Protein AF-0000000084917041 (afdb_homodimer)

Solvent-accessible surface area (backbone atoms only — not comparable to full-atom values): 15659 Å² total; per-residue (Å²): 126,76,78,56,67,44,75,62,82,85,52,80,86,38,40,39,99,84,49,30,59,29,76,42,45,56,50,50,51,46,52,51,51,52,51,50,51,35,38,74,61,66,58,30,74,66,54,28,57,76,68,38,35,44,79,43,68,42,33,40,36,38,42,48,68,45,89,48,49,82,86,59,61,37,32,39,34,57,26,35,37,34,30,31,83,68,51,46,33,40,27,39,35,30,39,34,26,37,86,86,66,49,67,27,33,40,35,40,40,31,33,36,44,29,24,66,82,75,69,39,70,42,80,70,49,54,64,68,58,41,55,38,61,69,67,46,36,67,38,95,79,47,43,78,43,136,127,76,76,57,66,44,74,60,85,84,52,81,85,40,40,38,99,84,49,31,57,29,76,44,46,55,50,48,51,47,52,52,52,52,49,52,52,35,36,73,61,66,57,30,73,65,56,30,57,75,69,38,34,45,80,44,66,42,34,39,36,38,41,48,68,46,90,49,47,83,87,61,61,38,31,39,34,56,28,33,37,34,29,31,84,67,52,48,32,39,28,40,35,30,39,33,27,36,87,85,66,48,69,27,31,40,35,39,37,32,32,36,42,28,23,65,80,74,70,39,71,41,78,68,49,53,64,67,57,42,55,39,60,70,64,47,36,68,36,95,79,47,42,77,44,134

Foldseek 3Di:
DDWQKDKDADDPVQADPVQWRDPVVVVVVVVVSVQVLCVVLPNHPVVCVVQQKDKDWDDKDKDFDATDGHPFTKMKTKAWAEAEPQRQKTKMKIFIAGPVGDTGMMMIIIIGMARNVVRGRDVRDDPSSSVSNVVGHHDPNHDYDD/DDWQKDKDADDPVQADPVQWRDPVVVVVVVVVSVQVLLVVLPNHPVVCVVQQKDKDWDDKDKDFDATDGHPFTKMKTKAWAEAEPQRQKTKMKIFIAGPVGDTGMMMIIIIGMARNVVRGRDVRDDPSSSVSNVVGHHDPNHDYDD

Structure (mmCIF, N/CA/C/O backbone):
data_AF-0000000084917041-model_v1
#
loop_
_entity.id
_entity.type
_entity.pdbx_description
1 polymer Thioesterase
#
loop_
_atom_site.group_PDB
_atom_site.id
_atom_site.type_symbol
_atom_site.label_atom_id
_atom_site.label_alt_id
_atom_site.label_comp_id
_atom_site.label_asym_id
_atom_site.label_entity_id
_atom_site.label_seq_id
_atom_site.pdbx_PDB_ins_code
_atom_site.Cartn_x
_atom_site.Cartn_y
_atom_site.Cartn_z
_atom_site.occupancy
_atom_site.B_iso_or_equiv
_atom_site.auth_seq_id
_atom_site.auth_comp_id
_atom_site.auth_asym_id
_atom_site.auth_atom_id
_atom_site.pdbx_PDB_model_num
ATOM 1 N N . MET A 1 1 ? 17.281 23 2.533 1 53.16 1 MET A N 1
ATOM 2 C CA . MET A 1 1 ? 16.203 22.734 3.494 1 53.16 1 MET A CA 1
ATOM 3 C C . MET A 1 1 ? 16.406 21.391 4.184 1 53.16 1 MET A C 1
ATOM 5 O O . MET A 1 1 ? 17.062 20.5 3.633 1 53.16 1 MET A O 1
ATOM 9 N N . ALA A 1 2 ? 16.188 21.297 5.527 1 61.38 2 ALA A N 1
ATOM 10 C CA . ALA A 1 2 ? 16.594 20.172 6.355 1 61.38 2 ALA A CA 1
ATOM 11 C C . ALA A 1 2 ? 15.875 18.891 5.922 1 61.38 2 ALA A C 1
ATOM 13 O O . ALA A 1 2 ? 14.688 18.906 5.582 1 61.38 2 ALA A O 1
ATOM 14 N N . VAL A 1 3 ? 16.531 17.953 5.406 1 71.44 3 VAL A N 1
ATOM 15 C CA . VAL A 1 3 ? 15.992 16.641 5.07 1 71.44 3 VAL A CA 1
ATOM 16 C C . VAL A 1 3 ? 15.555 15.914 6.344 1 71.44 3 VAL A C 1
ATOM 18 O O . VAL A 1 3 ? 16.281 15.922 7.348 1 71.44 3 VAL A O 1
ATOM 21 N N . PHE A 1 4 ? 14.289 15.594 6.414 1 90.25 4 PHE A N 1
ATOM 22 C CA . PHE A 1 4 ? 13.805 14.742 7.496 1 90.25 4 PHE A CA 1
ATOM 23 C C . PHE A 1 4 ? 14.078 13.273 7.188 1 90.25 4 PHE A C 1
ATOM 25 O O . PHE A 1 4 ? 13.438 12.688 6.316 1 90.25 4 PHE A O 1
ATOM 32 N N . THR A 1 5 ? 15.125 12.781 7.789 1 96.31 5 THR A N 1
ATOM 33 C CA . THR A 1 5 ? 15.578 11.414 7.566 1 96.31 5 THR A CA 1
ATOM 34 C C . THR A 1 5 ? 15.734 10.672 8.891 1 96.31 5 THR A C 1
ATOM 36 O O . THR A 1 5 ? 16.203 11.25 9.875 1 96.31 5 THR A O 1
ATOM 39 N N . LYS A 1 6 ? 15.352 9.453 8.852 1 96.88 6 LYS A N 1
ATOM 40 C CA . LYS A 1 6 ? 15.5 8.633 10.047 1 96.88 6 LYS A CA 1
ATOM 41 C C . LYS A 1 6 ? 15.828 7.188 9.695 1 96.88 6 LYS A C 1
ATOM 43 O O . LYS A 1 6 ? 15.469 6.715 8.609 1 96.88 6 LYS A O 1
ATOM 48 N N . GLU A 1 7 ? 16.562 6.625 10.586 1 97.81 7 GLU A N 1
ATOM 49 C CA . GLU A 1 7 ? 16.734 5.18 10.469 1 97.81 7 GLU A CA 1
ATOM 50 C C . GLU A 1 7 ? 15.5 4.434 10.969 1 97.81 7 GLU A C 1
ATOM 52 O O . GLU A 1 7 ? 14.953 4.754 12.023 1 97.81 7 GLU A O 1
ATOM 57 N N . ILE A 1 8 ? 15.078 3.453 10.25 1 97.25 8 ILE A N 1
ATOM 58 C CA . ILE A 1 8 ? 13.906 2.711 10.703 1 97.25 8 ILE A CA 1
ATOM 59 C C . ILE A 1 8 ? 14.344 1.469 11.477 1 97.25 8 ILE A C 1
ATOM 61 O O . ILE A 1 8 ? 15.43 0.936 11.234 1 97.25 8 ILE A O 1
ATOM 65 N N . SER A 1 9 ? 13.523 1.06 12.383 1 97.38 9 SER A N 1
ATOM 66 C CA . SER A 1 9 ? 13.719 -0.175 13.141 1 97.38 9 SER A CA 1
ATOM 67 C C . SER A 1 9 ? 12.82 -1.288 12.617 1 97.38 9 SER A C 1
ATOM 69 O O . SER A 1 9 ? 11.594 -1.232 12.773 1 97.38 9 SER A O 1
ATOM 71 N N . ILE A 1 10 ? 13.43 -2.232 12.078 1 97.06 10 ILE A N 1
ATOM 72 C CA . ILE A 1 10 ? 12.68 -3.355 11.523 1 97.06 10 ILE A CA 1
ATOM 73 C C . ILE A 1 10 ? 12.469 -4.414 12.602 1 97.06 10 ILE A C 1
ATOM 75 O O . ILE A 1 10 ? 13.43 -4.891 13.211 1 97.06 10 ILE A O 1
ATOM 79 N N . ARG A 1 11 ? 11.266 -4.793 12.789 1 96.44 11 ARG A N 1
ATOM 80 C CA . ARG A 1 11 ? 10.898 -5.809 13.773 1 96.44 11 ARG A CA 1
ATOM 81 C C . ARG A 1 11 ? 10.742 -7.176 13.109 1 96.44 11 ARG A C 1
ATOM 83 O O . ARG A 1 11 ? 10.484 -7.262 11.906 1 96.44 11 ARG A O 1
ATOM 90 N N . TRP A 1 12 ? 10.812 -8.203 13.969 1 95.56 12 TRP A N 1
ATOM 91 C CA . TRP A 1 12 ? 10.594 -9.562 13.492 1 95.56 12 TRP A CA 1
ATOM 92 C C . TRP A 1 12 ? 9.219 -9.703 12.836 1 95.56 12 TRP A C 1
ATOM 94 O O . TRP A 1 12 ? 9.086 -10.352 11.797 1 95.56 12 TRP A O 1
ATOM 104 N N . SER A 1 13 ? 8.219 -9.047 13.32 1 95 13 SER A N 1
ATOM 105 C CA . SER A 1 13 ? 6.844 -9.141 12.852 1 95 13 SER A CA 1
ATOM 106 C C . SER A 1 13 ? 6.66 -8.406 11.523 1 95 13 SER A C 1
ATOM 108 O O . SER A 1 13 ? 5.621 -8.547 10.875 1 95 13 SER A O 1
ATOM 110 N N . ASP A 1 14 ? 7.617 -7.629 11.078 1 97.31 14 ASP A N 1
ATOM 111 C CA . ASP A 1 14 ? 7.543 -6.914 9.812 1 97.31 14 ASP A CA 1
ATOM 112 C C . ASP A 1 14 ? 7.965 -7.812 8.648 1 97.31 14 ASP A C 1
ATOM 114 O O . ASP A 1 14 ? 7.898 -7.406 7.488 1 97.31 14 ASP A O 1
ATOM 118 N N . LEU A 1 15 ? 8.406 -9.016 8.922 1 96.25 15 LEU A N 1
ATOM 119 C CA . LEU A 1 15 ? 8.992 -9.867 7.891 1 96.25 15 LEU A CA 1
ATOM 120 C C . LEU A 1 15 ? 7.98 -10.898 7.398 1 96.25 15 LEU A C 1
ATOM 122 O O . LEU A 1 15 ? 7.113 -11.336 8.156 1 96.25 15 LEU A O 1
ATOM 126 N N . ASP A 1 16 ? 8.109 -11.227 6.145 1 93.81 16 ASP A N 1
ATOM 127 C CA . ASP A 1 16 ? 7.328 -12.336 5.598 1 93.81 16 ASP A CA 1
ATOM 128 C C . ASP A 1 16 ? 8.055 -13.664 5.781 1 93.81 16 ASP A C 1
ATOM 130 O O . ASP A 1 16 ? 9.164 -13.703 6.328 1 93.81 16 ASP A O 1
ATOM 134 N N . PRO A 1 17 ? 7.492 -14.781 5.371 1 88.12 17 PRO A N 1
ATOM 135 C CA . PRO A 1 17 ? 8.109 -16.094 5.582 1 88.12 17 PRO A CA 1
ATOM 136 C C . PRO A 1 17 ? 9.453 -16.234 4.863 1 88.12 17 PRO A C 1
ATOM 138 O O . PRO A 1 17 ? 10.266 -17.094 5.23 1 88.12 17 PRO A O 1
ATOM 141 N N . ASN A 1 18 ? 9.664 -15.383 3.857 1 87.94 18 ASN A N 1
ATOM 142 C CA . ASN A 1 18 ? 10.938 -15.414 3.146 1 87.94 18 ASN A CA 1
ATOM 143 C C . ASN A 1 18 ? 11.977 -14.516 3.809 1 87.94 18 ASN A C 1
ATOM 145 O O . ASN A 1 18 ? 13.047 -14.273 3.248 1 87.94 18 ASN A O 1
ATOM 149 N N . PHE A 1 19 ? 11.656 -13.914 4.93 1 91 19 PHE A N 1
ATOM 150 C CA . PHE A 1 19 ? 12.523 -13.07 5.738 1 91 19 PHE A CA 1
ATOM 151 C C . PHE A 1 19 ? 12.789 -11.742 5.035 1 91 19 PHE A C 1
ATOM 153 O O . PHE A 1 19 ? 13.828 -11.117 5.254 1 91 19 PHE A O 1
ATOM 160 N N . HIS A 1 20 ? 11.898 -11.375 4.168 1 94.88 20 HIS A N 1
ATOM 161 C CA . HIS A 1 20 ? 11.875 -10.039 3.57 1 94.88 20 HIS A CA 1
ATOM 162 C C . HIS A 1 20 ? 10.875 -9.141 4.277 1 94.88 20 HIS A C 1
ATOM 164 O O . HIS A 1 20 ? 9.883 -9.617 4.836 1 94.88 20 HIS A O 1
ATOM 170 N N . LEU A 1 21 ? 11.195 -7.875 4.258 1 97.56 21 LEU A N 1
ATOM 171 C CA . LEU A 1 21 ? 10.172 -6.945 4.711 1 97.56 21 LEU A CA 1
ATOM 172 C C . LEU A 1 21 ? 8.875 -7.148 3.939 1 97.56 21 LEU A C 1
ATOM 174 O O . LEU A 1 21 ? 8.867 -7.109 2.707 1 97.56 21 LEU A O 1
ATOM 178 N N . ARG A 1 22 ? 7.816 -7.363 4.652 1 97.19 22 ARG A N 1
ATOM 179 C CA . ARG A 1 22 ? 6.555 -7.605 3.957 1 97.19 22 ARG A CA 1
ATOM 180 C C . ARG A 1 22 ? 6.035 -6.324 3.307 1 97.19 22 ARG A C 1
ATOM 182 O O . ARG A 1 22 ? 6.25 -5.227 3.824 1 97.19 22 ARG A O 1
ATOM 189 N N . HIS A 1 23 ? 5.32 -6.461 2.268 1 97.06 23 HIS A N 1
ATOM 190 C CA . HIS A 1 23 ? 4.961 -5.324 1.429 1 97.06 23 HIS A CA 1
ATOM 191 C C . HIS A 1 23 ? 4.125 -4.309 2.205 1 97.06 23 HIS A C 1
ATOM 193 O O . HIS A 1 23 ? 4.297 -3.102 2.035 1 97.06 23 HIS A O 1
ATOM 199 N N . SER A 1 24 ? 3.184 -4.785 3.088 1 97.81 24 SER A N 1
ATOM 200 C CA . SER A 1 24 ? 2.332 -3.859 3.828 1 97.81 24 SER A CA 1
ATOM 201 C C . SER A 1 24 ? 3.139 -3.064 4.848 1 97.81 24 SER A C 1
ATOM 203 O O . SER A 1 24 ? 2.754 -1.954 5.223 1 97.81 24 SER A O 1
ATOM 205 N N . ALA A 1 25 ? 4.238 -3.617 5.344 1 98.31 25 ALA A N 1
ATOM 206 C CA . ALA A 1 25 ? 5.07 -2.934 6.332 1 98.31 25 ALA A CA 1
ATOM 207 C C . ALA A 1 25 ? 5.664 -1.652 5.754 1 98.31 25 ALA A C 1
ATOM 209 O O . ALA A 1 25 ? 5.84 -0.665 6.473 1 98.31 25 ALA A O 1
ATOM 210 N N . TYR A 1 26 ? 5.977 -1.693 4.465 1 98.75 26 TYR A N 1
ATOM 211 C CA . TYR A 1 26 ? 6.477 -0.485 3.82 1 98.75 26 TYR A CA 1
ATOM 212 C C . TYR A 1 26 ? 5.527 0.687 4.047 1 98.75 26 TYR A C 1
ATOM 214 O O . TYR A 1 26 ? 5.961 1.782 4.41 1 98.75 26 TYR A O 1
ATOM 222 N N . TYR A 1 27 ? 4.289 0.415 3.881 1 98.62 27 TYR A N 1
ATOM 223 C CA . TYR A 1 27 ? 3.277 1.456 4.023 1 98.62 27 TYR A CA 1
ATOM 224 C C . TYR A 1 27 ? 3.176 1.923 5.473 1 98.62 27 TYR A C 1
ATOM 226 O O . TYR A 1 27 ? 2.936 3.104 5.734 1 98.62 27 TYR A O 1
ATOM 234 N N . ASP A 1 28 ? 3.324 1.027 6.4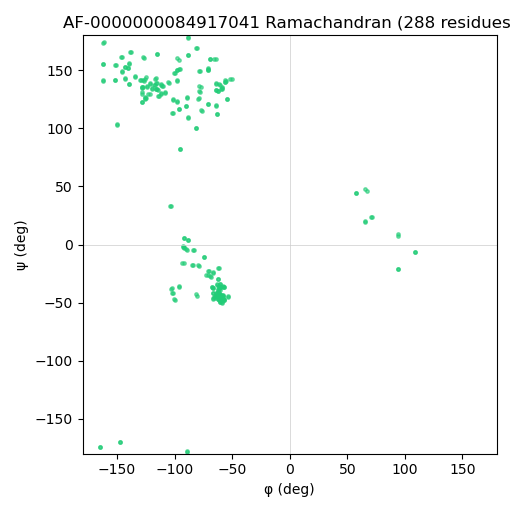06 1 98.25 28 ASP A N 1
ATOM 235 C CA . ASP A 1 28 ? 3.33 1.391 7.82 1 98.25 28 ASP A CA 1
ATOM 236 C C . ASP A 1 28 ? 4.484 2.338 8.141 1 98.25 28 ASP A C 1
ATOM 238 O O . ASP A 1 28 ? 4.316 3.305 8.883 1 98.25 28 ASP A O 1
ATOM 242 N N . PHE A 1 29 ? 5.641 2.076 7.582 1 98.56 29 PHE A N 1
ATOM 243 C CA . PHE A 1 29 ? 6.793 2.943 7.797 1 98.56 29 PHE A CA 1
ATOM 244 C C . PHE A 1 29 ? 6.543 4.328 7.215 1 98.56 29 PHE A C 1
ATOM 246 O O . PHE A 1 29 ? 6.871 5.34 7.836 1 98.56 29 PHE A O 1
ATOM 253 N N . GLY A 1 30 ? 5.984 4.34 6.004 1 98.31 30 GLY A N 1
ATOM 254 C CA . GLY A 1 30 ? 5.637 5.625 5.418 1 98.31 30 GLY A CA 1
ATOM 255 C C . GLY A 1 30 ? 4.695 6.441 6.289 1 98.31 30 GLY A C 1
ATOM 256 O O . GLY A 1 30 ? 4.93 7.629 6.52 1 98.31 30 GLY A O 1
ATOM 257 N N . ALA A 1 31 ? 3.693 5.789 6.754 1 97.75 31 ALA A N 1
ATOM 258 C CA . ALA A 1 31 ? 2.703 6.453 7.598 1 97.75 31 ALA A CA 1
ATOM 259 C C . ALA A 1 31 ? 3.334 6.961 8.891 1 97.75 31 ALA A C 1
ATOM 261 O O . ALA A 1 31 ? 3.115 8.109 9.289 1 97.75 31 ALA A O 1
ATOM 262 N N . GLN A 1 32 ? 4.082 6.121 9.477 1 97.12 32 GLN A N 1
ATOM 263 C CA . GLN A 1 32 ? 4.738 6.5 10.727 1 97.12 32 GLN A CA 1
ATOM 264 C C . GLN A 1 32 ? 5.664 7.695 10.523 1 97.12 32 GLN A C 1
ATOM 266 O O . GLN A 1 32 ? 5.621 8.656 11.289 1 97.12 32 GLN A O 1
ATOM 271 N N . HIS A 1 33 ? 6.445 7.629 9.531 1 97.81 33 HIS A N 1
ATOM 272 C CA . HIS A 1 33 ? 7.426 8.688 9.297 1 97.81 33 HIS A CA 1
ATOM 273 C C . HIS A 1 33 ? 6.742 10 8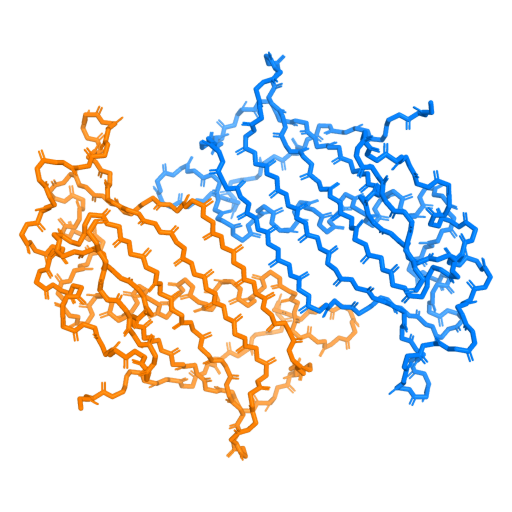.938 1 97.81 33 HIS A C 1
ATOM 275 O O . HIS A 1 33 ? 7.176 11.07 9.383 1 97.81 33 HIS A O 1
ATOM 281 N N . ARG A 1 34 ? 5.73 9.953 8.133 1 96.38 34 ARG A N 1
ATOM 282 C CA . ARG A 1 34 ? 5.004 11.164 7.777 1 96.38 34 ARG A CA 1
ATOM 283 C C . ARG A 1 34 ? 4.355 11.797 9.008 1 96.38 34 ARG A C 1
ATOM 285 O O . ARG A 1 34 ? 4.387 13.016 9.172 1 96.38 34 ARG A O 1
ATOM 292 N N . MET A 1 35 ? 3.807 10.969 9.852 1 95.94 35 MET A N 1
ATOM 293 C CA . MET A 1 35 ? 3.184 11.5 11.062 1 95.94 35 MET A CA 1
ATOM 294 C C . MET A 1 35 ? 4.227 12.117 11.984 1 95.94 35 MET A C 1
ATOM 296 O O . MET A 1 35 ? 3.963 13.117 12.648 1 95.94 35 MET A O 1
ATOM 300 N N . GLU A 1 36 ? 5.359 11.516 12.055 1 96.75 36 GLU A N 1
ATOM 301 C CA . GLU A 1 36 ? 6.445 12.086 12.844 1 96.75 36 GLU A CA 1
ATOM 302 C C . GLU A 1 36 ? 6.871 13.445 12.305 1 96.75 36 GLU A C 1
ATOM 304 O O . GLU A 1 36 ? 7.09 14.391 13.07 1 96.75 36 GLU A O 1
ATOM 309 N N . LEU A 1 37 ? 7.008 13.555 11.023 1 96.69 37 LEU A N 1
ATOM 310 C CA . LEU A 1 37 ? 7.367 14.812 10.391 1 96.69 37 LEU A CA 1
ATOM 311 C C . LEU A 1 37 ? 6.316 15.883 10.68 1 96.69 37 LEU A C 1
ATOM 313 O O . LEU A 1 37 ? 6.656 17 11.094 1 96.69 37 LEU A O 1
ATOM 317 N N . LEU A 1 38 ? 5.074 15.531 10.469 1 96.88 38 LEU A N 1
ATOM 318 C CA . LEU A 1 38 ? 3.984 16.469 10.719 1 96.88 38 LEU A CA 1
ATOM 319 C C . LEU A 1 38 ? 3.99 16.938 12.172 1 96.88 38 LEU A C 1
ATOM 321 O O . LEU A 1 38 ? 3.838 18.141 12.438 1 96.88 38 LEU A O 1
ATOM 325 N N . THR A 1 39 ? 4.176 16 13.031 1 96.56 39 THR A N 1
ATOM 326 C CA . THR A 1 39 ? 4.211 16.312 14.453 1 96.56 39 THR A CA 1
ATOM 327 C C . THR A 1 39 ? 5.352 17.266 14.773 1 96.56 39 THR A C 1
ATOM 329 O O . THR A 1 39 ? 5.164 18.25 15.492 1 96.56 39 THR A O 1
ATOM 332 N N . GLU A 1 40 ? 6.496 17.031 14.203 1 95.81 40 GLU A N 1
ATOM 333 C CA . GLU A 1 40 ? 7.672 17.875 14.414 1 95.81 40 GLU A CA 1
ATOM 334 C C . GLU A 1 40 ? 7.426 19.297 13.914 1 95.81 40 GLU A C 1
ATOM 336 O O . GLU A 1 40 ? 7.941 20.25 14.484 1 95.81 40 GLU A O 1
ATOM 341 N N . LEU A 1 41 ? 6.605 19.391 12.922 1 96.06 41 LEU A N 1
ATOM 342 C CA . LEU A 1 41 ? 6.336 20.672 12.297 1 96.06 41 LEU A CA 1
ATOM 343 C C . LEU A 1 41 ? 5.125 21.344 12.938 1 96.06 41 LEU A C 1
ATOM 345 O O . LEU A 1 41 ? 4.691 22.406 12.5 1 96.06 41 LEU A O 1
ATOM 349 N N . GLY A 1 42 ? 4.48 20.656 13.922 1 95.75 42 GLY A N 1
ATOM 350 C CA . GLY A 1 42 ? 3.459 21.312 14.711 1 95.75 42 GLY A CA 1
ATOM 351 C C . GLY A 1 42 ? 2.055 20.828 14.398 1 95.75 42 GLY A C 1
ATOM 352 O O . GLY A 1 42 ? 1.087 21.281 15.023 1 95.75 42 GLY A O 1
ATOM 353 N N . LEU A 1 43 ? 1.925 20.016 13.422 1 97.19 43 LEU A N 1
ATOM 354 C CA . LEU A 1 43 ? 0.631 19.438 13.086 1 97.19 43 LEU A CA 1
ATOM 355 C C . LEU A 1 43 ? 0.471 18.062 13.727 1 97.19 43 LEU A C 1
ATOM 357 O O . LEU A 1 43 ? 0.56 17.047 13.047 1 97.19 43 LEU A O 1
ATOM 361 N N . THR A 1 44 ? 0.096 18.062 14.969 1 96.81 44 THR A N 1
ATOM 362 C CA . THR A 1 44 ? -0.031 16.828 15.742 1 96.81 44 THR A CA 1
ATOM 363 C C . THR A 1 44 ? -1.431 16.234 15.586 1 96.81 44 THR A C 1
ATOM 365 O O . THR A 1 44 ? -2.365 16.938 15.188 1 96.81 44 THR A O 1
ATOM 368 N N . ALA A 1 45 ? -1.52 14.984 15.938 1 94.44 45 ALA A N 1
ATOM 369 C CA . ALA A 1 45 ? -2.832 14.344 15.969 1 94.44 45 ALA A CA 1
ATOM 370 C C . ALA A 1 45 ? -3.785 15.086 16.891 1 94.44 45 ALA A C 1
ATOM 372 O O . ALA A 1 45 ? -4.973 15.227 16.594 1 94.44 45 ALA A O 1
ATOM 373 N N . LEU A 1 46 ? -3.295 15.602 18 1 94.62 46 LEU A N 1
ATOM 374 C CA . LEU A 1 46 ? -4.098 16.344 18.969 1 94.62 46 LEU A CA 1
ATOM 375 C C . LEU A 1 46 ? -4.613 17.641 18.359 1 94.62 46 LEU A C 1
ATOM 377 O O . LEU A 1 46 ? -5.785 17.984 18.516 1 94.62 46 LEU A O 1
ATOM 381 N N . GLU A 1 47 ? -3.742 18.359 17.672 1 96.06 47 GLU A N 1
ATOM 382 C CA . GLU A 1 47 ? -4.152 19.609 17.047 1 96.06 47 GLU A CA 1
ATOM 383 C C . GLU A 1 47 ? -5.199 19.359 15.961 1 96.06 47 GLU A C 1
ATOM 385 O O . GLU A 1 47 ? -6.148 20.141 15.82 1 96.06 47 GLU A O 1
ATOM 390 N N . MET A 1 48 ? -4.977 18.344 15.203 1 95.94 48 MET A N 1
ATOM 391 C CA . MET A 1 48 ? -5.953 17.984 14.172 1 95.94 48 MET A CA 1
ATOM 392 C C . MET A 1 48 ? -7.309 17.672 14.797 1 95.94 48 MET A C 1
ATOM 394 O O . MET A 1 48 ? -8.344 18.125 14.305 1 95.94 48 MET A O 1
ATOM 398 N N . HIS A 1 49 ? -7.301 16.922 15.836 1 94.69 49 HIS A N 1
ATOM 399 C CA . HIS A 1 49 ? -8.531 16.578 16.547 1 94.69 49 HIS A CA 1
ATOM 400 C C . HIS A 1 49 ? -9.227 17.812 17.094 1 94.69 49 HIS A C 1
ATOM 402 O O . HIS A 1 49 ? -10.43 18 16.906 1 94.69 49 HIS A O 1
ATOM 408 N N . LYS A 1 50 ? -8.5 18.734 17.719 1 95.75 50 LYS A N 1
ATOM 409 C CA . LYS A 1 50 ? -9.023 19.969 18.281 1 95.75 50 LYS A CA 1
ATOM 410 C C . LYS A 1 50 ? -9.664 20.844 17.203 1 95.75 50 LYS A C 1
ATOM 412 O O . LYS A 1 50 ? -10.695 21.484 17.453 1 95.75 50 LYS A O 1
ATOM 417 N N . GLN A 1 51 ? -9.062 20.828 16.109 1 96.19 51 GLN A N 1
ATOM 418 C CA . GLN A 1 51 ? -9.539 21.688 15.023 1 96.19 51 GLN A CA 1
ATOM 419 C C . GLN A 1 51 ? -10.516 20.953 14.117 1 96.19 51 GLN A C 1
ATOM 421 O O . GLN A 1 51 ? -10.984 21.5 13.117 1 96.19 51 GLN A O 1
ATOM 426 N N . HIS A 1 52 ? -10.773 19.75 14.328 1 95.75 52 HIS A N 1
ATOM 427 C CA . HIS A 1 52 ? -11.789 18.922 13.68 1 95.75 52 HIS A CA 1
ATOM 428 C C . HIS A 1 52 ? -11.484 18.734 12.203 1 95.75 52 HIS A C 1
ATOM 430 O O . HIS A 1 52 ? -12.352 18.938 11.352 1 95.75 52 HIS A O 1
ATOM 436 N N . PHE A 1 53 ? -10.227 18.391 11.922 1 97.06 53 PHE A N 1
ATOM 437 C CA . PHE A 1 53 ? -9.883 17.984 10.562 1 97.06 53 PHE A CA 1
ATOM 438 C C . PHE A 1 53 ? -8.789 16.922 10.586 1 97.06 53 PHE A C 1
ATOM 440 O O . PHE A 1 53 ? -8.141 16.703 11.617 1 97.06 53 PHE A O 1
ATOM 447 N N . GLY A 1 54 ? -8.617 16.188 9.523 1 95.81 54 GLY A N 1
ATOM 448 C CA . GLY A 1 54 ? -7.582 15.18 9.344 1 95.81 54 GLY A CA 1
ATOM 449 C C . GLY A 1 54 ? -7.348 14.805 7.895 1 95.81 54 GLY A C 1
ATOM 450 O O . GLY A 1 54 ? -8.039 15.305 7.004 1 95.81 54 GLY A O 1
ATOM 451 N N . PRO A 1 55 ? -6.371 14.031 7.738 1 95.94 55 PRO A N 1
ATOM 452 C CA . PRO A 1 55 ? -6.047 13.641 6.363 1 95.94 55 PRO A CA 1
ATOM 453 C C . PRO A 1 55 ? -6.984 12.57 5.816 1 95.94 55 PRO A C 1
ATOM 455 O O . PRO A 1 55 ? -7.504 11.75 6.582 1 95.94 55 PRO A O 1
ATOM 458 N N . ILE A 1 56 ? -7.18 12.625 4.535 1 95.94 56 ILE A N 1
ATOM 459 C CA . ILE A 1 56 ? -7.832 11.555 3.785 1 95.94 56 ILE A CA 1
ATOM 460 C C . ILE A 1 56 ? -6.961 11.156 2.598 1 95.94 56 ILE A C 1
ATOM 462 O O . ILE A 1 56 ? -6.359 12.008 1.94 1 95.94 56 ILE A O 1
ATOM 466 N N . LEU A 1 57 ? -6.844 9.883 2.412 1 97.38 57 LEU A N 1
ATOM 467 C CA . LEU A 1 57 ? -6 9.383 1.332 1 97.38 57 LEU A CA 1
ATOM 468 C C . LEU A 1 57 ? -6.848 8.875 0.168 1 97.38 57 LEU A C 1
ATOM 470 O O . LEU A 1 57 ? -7.844 8.18 0.376 1 97.38 57 LEU A O 1
ATOM 474 N N . PHE A 1 58 ? -6.398 9.18 -1.034 1 97.75 58 PHE A N 1
ATOM 475 C CA . PHE A 1 58 ? -7.066 8.758 -2.258 1 97.75 58 PHE A CA 1
ATOM 476 C C . PHE A 1 58 ? -6.336 7.582 -2.896 1 97.75 58 PHE A C 1
ATOM 478 O O . PHE A 1 58 ? -6.957 6.723 -3.525 1 97.75 58 PHE A O 1
ATOM 485 N N . LYS A 1 59 ? -5.109 7.703 -2.783 1 98.56 59 LYS A N 1
ATOM 486 C CA . LYS A 1 59 ? -4.27 6.715 -3.453 1 98.56 59 LYS A CA 1
ATOM 487 C C . LYS A 1 59 ? -2.941 6.535 -2.721 1 98.56 59 LYS A C 1
ATOM 489 O O . LYS A 1 59 ? -2.377 7.504 -2.207 1 98.56 59 LYS A O 1
ATOM 494 N N . GLU A 1 60 ? -2.502 5.41 -2.66 1 98.69 60 GLU A N 1
ATOM 495 C CA . GLU A 1 60 ? -1.187 5.074 -2.127 1 98.69 60 GLU A CA 1
ATOM 496 C C . GLU A 1 60 ? -0.509 3.996 -2.967 1 98.69 60 GLU A C 1
ATOM 498 O O . GLU A 1 60 ? -1.154 3.037 -3.396 1 98.69 60 GLU A O 1
ATOM 503 N N . GLU A 1 61 ? 0.778 4.199 -3.182 1 98.81 61 GLU A N 1
ATOM 504 C CA . GLU A 1 61 ? 1.532 3.295 -4.043 1 98.81 61 GLU A CA 1
ATOM 505 C C . GLU A 1 61 ? 2.947 3.078 -3.514 1 98.81 61 GLU A C 1
ATOM 507 O O . GLU A 1 61 ? 3.562 4 -2.977 1 98.81 61 GLU A O 1
ATOM 512 N N . CYS A 1 62 ? 3.385 1.886 -3.678 1 98.88 62 CYS A N 1
ATOM 513 C CA . CYS A 1 62 ? 4.781 1.583 -3.395 1 98.88 62 CYS A CA 1
ATOM 514 C C . CYS A 1 62 ? 5.453 0.932 -4.598 1 98.88 62 CYS A C 1
ATOM 516 O O . CYS A 1 62 ? 4.926 -0.027 -5.164 1 98.88 62 CYS A O 1
ATOM 518 N N . VAL A 1 63 ? 6.543 1.489 -5.043 1 98.81 63 VAL A N 1
ATOM 519 C CA . VAL A 1 63 ? 7.434 0.858 -6.016 1 98.81 63 VAL A CA 1
ATOM 520 C C . VAL A 1 63 ? 8.578 0.16 -5.285 1 98.81 63 VAL A C 1
ATOM 522 O O . VAL A 1 63 ? 9.383 0.809 -4.609 1 98.81 63 VAL A O 1
ATOM 525 N N . PHE A 1 64 ? 8.586 -1.136 -5.465 1 98.62 64 PHE A N 1
ATOM 526 C CA . PHE A 1 64 ? 9.617 -1.939 -4.816 1 98.62 64 PHE A CA 1
ATOM 527 C C . PHE A 1 64 ? 10.836 -2.082 -5.715 1 98.62 64 PHE A C 1
ATOM 529 O O . PHE A 1 64 ? 10.758 -2.672 -6.793 1 98.62 64 PHE A O 1
ATOM 536 N N . LYS A 1 65 ? 11.977 -1.596 -5.234 1 98.31 65 LYS A N 1
ATOM 537 C CA . LYS A 1 65 ? 13.18 -1.627 -6.066 1 98.31 65 LYS A CA 1
ATOM 538 C C . LYS A 1 65 ? 14.086 -2.795 -5.684 1 98.31 65 LYS A C 1
ATOM 540 O O . LYS A 1 65 ? 14.633 -3.477 -6.551 1 98.31 65 LYS A O 1
ATOM 545 N N . ARG A 1 66 ? 14.32 -2.951 -4.398 1 96.44 66 ARG A N 1
ATOM 546 C CA . ARG A 1 66 ? 15.133 -4.039 -3.859 1 96.44 66 ARG A CA 1
ATOM 547 C C . ARG A 1 66 ? 14.562 -4.547 -2.539 1 96.44 66 ARG A C 1
ATOM 549 O O . ARG A 1 66 ? 13.953 -3.781 -1.786 1 96.44 66 ARG A O 1
ATOM 556 N N . GLU A 1 67 ? 14.852 -5.777 -2.316 1 95.31 67 GLU A N 1
ATOM 557 C CA . GLU A 1 67 ? 14.344 -6.379 -1.087 1 95.31 67 GLU A CA 1
ATOM 558 C C . GLU A 1 67 ? 15.07 -5.828 0.137 1 95.31 67 GLU A C 1
ATOM 560 O O . GLU A 1 67 ? 16.234 -5.438 0.05 1 95.31 67 GLU A O 1
ATOM 565 N N . ILE A 1 68 ? 14.383 -5.789 1.216 1 97.56 68 ILE A N 1
ATOM 566 C CA . ILE A 1 68 ? 14.938 -5.402 2.51 1 97.56 68 ILE A CA 1
ATOM 567 C C . ILE A 1 68 ? 14.875 -6.586 3.471 1 97.56 68 ILE A C 1
ATOM 569 O O . ILE A 1 68 ? 13.867 -7.289 3.539 1 97.56 68 ILE A O 1
ATOM 573 N N . HIS A 1 69 ? 15.93 -6.879 4.191 1 95.81 69 HIS A N 1
ATOM 574 C CA . HIS A 1 69 ? 16.031 -8.008 5.105 1 95.81 69 HIS A CA 1
ATOM 575 C C . HIS A 1 69 ? 16.188 -7.539 6.547 1 95.81 69 HIS A C 1
ATOM 577 O O . HIS A 1 69 ? 16.5 -6.371 6.793 1 95.81 69 HIS A O 1
ATOM 583 N N . PHE A 1 70 ? 15.93 -8.539 7.379 1 94.38 70 PHE A N 1
ATOM 584 C CA . PHE A 1 70 ? 16.188 -8.25 8.789 1 94.38 70 PHE A CA 1
ATOM 585 C C . PHE A 1 70 ? 17.656 -7.871 9 1 94.38 70 PHE A C 1
ATOM 587 O O . PHE A 1 70 ? 18.547 -8.484 8.414 1 94.38 70 PHE A O 1
ATOM 594 N N . GLY A 1 71 ? 17.922 -6.766 9.82 1 92.88 71 GLY A N 1
ATOM 595 C CA . GLY A 1 71 ? 19.281 -6.355 10.109 1 92.88 71 GLY A CA 1
ATOM 596 C C . GLY A 1 71 ? 19.797 -5.289 9.164 1 92.88 71 GLY A C 1
ATOM 597 O O . GLY A 1 71 ? 20.812 -4.645 9.445 1 92.88 71 GLY A O 1
ATOM 598 N N . ASP A 1 72 ? 19.172 -5.184 7.984 1 96.31 72 ASP A N 1
ATOM 599 C CA . ASP A 1 72 ? 19.578 -4.098 7.09 1 96.31 72 ASP A CA 1
ATOM 600 C C . ASP A 1 72 ? 19.453 -2.744 7.785 1 96.31 72 ASP A C 1
ATOM 602 O O . ASP A 1 72 ? 18.516 -2.51 8.547 1 96.31 72 ASP A O 1
ATOM 606 N N . LYS A 1 73 ? 20.406 -1.904 7.512 1 98 73 LYS A N 1
ATOM 607 C CA . LYS A 1 73 ? 20.297 -0.509 7.926 1 98 73 LYS A CA 1
ATOM 608 C C . LYS A 1 73 ? 19.578 0.324 6.867 1 98 73 LYS A C 1
ATOM 610 O O . LYS A 1 73 ? 20.125 0.563 5.785 1 98 73 LYS A O 1
ATOM 615 N N . ILE A 1 74 ? 18.406 0.725 7.156 1 98.62 74 ILE A N 1
ATOM 616 C CA . ILE A 1 74 ? 17.562 1.413 6.191 1 98.62 74 ILE A CA 1
ATOM 617 C C . ILE A 1 74 ? 17.188 2.791 6.727 1 98.62 74 ILE A C 1
ATOM 619 O O . ILE A 1 74 ? 16.844 2.936 7.906 1 98.62 74 ILE A O 1
ATOM 623 N N . PHE A 1 75 ? 17.219 3.768 5.855 1 98.56 75 PHE A N 1
ATOM 624 C CA . PHE A 1 75 ? 16.812 5.129 6.172 1 98.56 75 PHE A CA 1
ATOM 625 C C . PHE A 1 75 ? 15.586 5.535 5.348 1 98.56 75 PHE A C 1
ATOM 627 O O . PHE A 1 75 ? 15.477 5.16 4.176 1 98.56 75 PHE A O 1
ATOM 634 N N . ILE A 1 76 ? 14.75 6.266 5.973 1 98.62 76 ILE A N 1
ATOM 635 C CA . ILE A 1 76 ? 13.562 6.77 5.281 1 98.62 76 ILE A CA 1
ATOM 636 C C . ILE A 1 76 ? 13.594 8.297 5.254 1 98.62 76 ILE A C 1
ATOM 638 O O . ILE A 1 76 ? 13.961 8.93 6.242 1 98.62 76 ILE A O 1
ATOM 642 N N . THR A 1 77 ? 13.234 8.836 4.078 1 97.75 77 THR A N 1
ATOM 643 C CA . THR A 1 77 ? 13.102 10.273 3.891 1 97.75 77 THR A CA 1
ATOM 644 C C . THR A 1 77 ? 11.719 10.625 3.35 1 97.75 77 THR A C 1
ATOM 646 O O . THR A 1 77 ? 11.172 9.898 2.521 1 97.75 77 THR A O 1
ATOM 649 N N . THR A 1 78 ? 11.195 11.727 3.781 1 97.62 78 THR A N 1
ATOM 650 C CA . THR A 1 78 ? 9.867 12.18 3.369 1 97.62 78 THR A CA 1
ATOM 651 C C . THR A 1 78 ? 9.938 13.57 2.744 1 97.62 78 THR A C 1
ATOM 653 O O . THR A 1 78 ? 10.531 14.484 3.32 1 97.62 78 THR A O 1
ATOM 656 N N . LYS A 1 79 ? 9.344 13.68 1.577 1 97.25 79 LYS A N 1
ATOM 657 C CA . LYS A 1 79 ? 9.32 14.953 0.862 1 97.25 79 LYS A CA 1
ATOM 658 C C . LYS A 1 79 ? 7.961 15.195 0.213 1 97.25 79 LYS A C 1
ATOM 660 O O . LYS A 1 79 ? 7.234 14.25 -0.093 1 97.25 79 LYS A O 1
ATOM 665 N N . MET A 1 80 ? 7.645 16.453 0 1 97.31 80 MET A N 1
ATOM 666 C CA . MET A 1 80 ? 6.484 16.828 -0.802 1 97.31 80 MET A CA 1
ATOM 667 C C . MET A 1 80 ? 6.789 16.703 -2.291 1 97.31 80 MET A C 1
ATOM 669 O O . MET A 1 80 ? 7.758 17.297 -2.779 1 97.31 80 MET A O 1
ATOM 673 N N . SER A 1 81 ? 5.98 15.977 -2.998 1 97.25 81 SER A N 1
ATOM 674 C CA . SER A 1 81 ? 6.246 15.805 -4.422 1 97.25 81 SER A CA 1
ATOM 675 C C . SER A 1 81 ? 5.336 16.703 -5.266 1 97.25 81 SER A C 1
ATOM 677 O O . SER A 1 81 ? 5.75 17.203 -6.312 1 97.25 81 SER A O 1
ATOM 679 N N . LYS A 1 82 ? 4.074 16.797 -4.887 1 97.56 82 LYS A N 1
ATOM 680 C CA . LYS A 1 82 ? 3.102 17.656 -5.551 1 97.56 82 LYS A CA 1
ATOM 681 C C . LYS A 1 82 ? 2.176 18.328 -4.535 1 97.56 82 LYS A C 1
ATOM 683 O O . LYS A 1 82 ? 1.904 17.766 -3.473 1 97.56 82 LYS A O 1
ATOM 688 N N . MET A 1 83 ? 1.73 19.469 -4.953 1 97.69 83 MET A N 1
ATOM 689 C CA . MET A 1 83 ? 0.769 20.141 -4.086 1 97.69 83 MET A CA 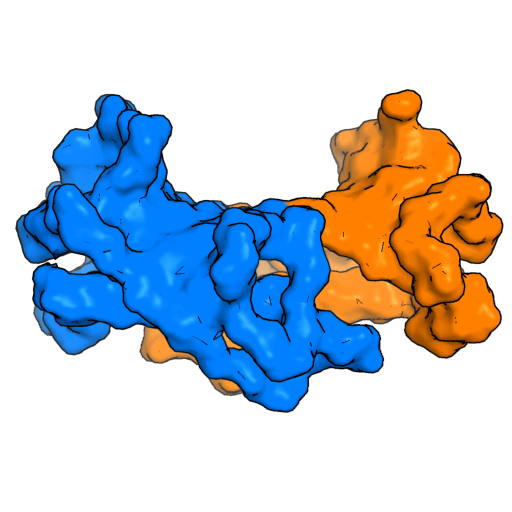1
ATOM 690 C C . MET A 1 83 ? 0.011 21.219 -4.852 1 97.69 83 MET A C 1
ATOM 692 O O . MET A 1 83 ? 0.585 21.906 -5.703 1 97.69 83 MET A O 1
ATOM 696 N N . LYS A 1 84 ? -1.212 21.312 -4.562 1 96.75 84 LYS A N 1
ATOM 697 C CA . LYS A 1 84 ? -1.92 22.5 -5.027 1 96.75 84 LYS A CA 1
ATOM 698 C C . LYS A 1 84 ? -1.443 23.75 -4.285 1 96.75 84 LYS A C 1
ATOM 700 O O . LYS A 1 84 ? -0.983 23.672 -3.146 1 96.75 84 LYS A O 1
ATOM 705 N N . GLU A 1 85 ? -1.683 24.906 -4.883 1 93.19 85 GLU A N 1
ATOM 706 C CA . GLU A 1 85 ? -1.231 26.172 -4.289 1 93.19 85 GLU A CA 1
ATOM 707 C C . GLU A 1 85 ? -1.875 26.391 -2.924 1 93.19 85 GLU A C 1
ATOM 709 O O . GLU A 1 85 ? -1.228 26.891 -2.002 1 93.19 85 GLU A O 1
ATOM 714 N N . ASP A 1 86 ? -3.119 25.984 -2.852 1 94.75 86 ASP A N 1
ATOM 715 C CA . ASP A 1 86 ? -3.842 26.219 -1.604 1 94.75 86 ASP A CA 1
ATOM 716 C C . ASP A 1 86 ? -3.699 25.016 -0.662 1 94.75 86 ASP A C 1
ATOM 718 O O . ASP A 1 86 ? -4.426 24.922 0.327 1 94.75 86 ASP A O 1
ATOM 722 N N . ALA A 1 87 ? -2.908 24.047 -1.019 1 95.5 87 ALA A N 1
ATOM 723 C CA . ALA A 1 87 ? -2.574 22.859 -0.226 1 95.5 87 ALA A CA 1
ATOM 724 C C . ALA A 1 87 ? -3.803 21.984 -0.005 1 95.5 87 ALA A C 1
ATOM 726 O O . ALA A 1 87 ? -3.842 21.188 0.934 1 95.5 87 ALA A O 1
ATOM 727 N N . SER A 1 88 ? -4.773 22.156 -0.819 1 96.75 88 SER A N 1
ATOM 728 C CA . SER A 1 88 ? -5.992 21.375 -0.68 1 96.75 88 SER A CA 1
ATOM 729 C C . SER A 1 88 ? -5.77 19.922 -1.104 1 96.75 88 SER A C 1
ATOM 731 O O . SER A 1 88 ? -6.48 19.016 -0.656 1 96.75 88 SER A O 1
ATOM 733 N N . ARG A 1 89 ? -4.805 19.734 -1.984 1 97.5 89 ARG A N 1
ATOM 734 C CA . ARG A 1 89 ? -4.367 18.422 -2.43 1 97.5 89 ARG A CA 1
ATOM 735 C C . ARG A 1 89 ? -2.848 18.312 -2.434 1 97.5 89 ARG A C 1
ATOM 737 O O . ARG A 1 89 ? -2.154 19.297 -2.732 1 97.5 89 ARG A O 1
ATOM 744 N N . TRP A 1 90 ? -2.482 17.188 -2.115 1 98.31 90 TRP A N 1
ATOM 745 C CA . TRP A 1 90 ? -1.04 17.016 -1.968 1 98.31 90 TRP A CA 1
ATOM 746 C C . TRP A 1 90 ? -0.624 15.578 -2.273 1 98.31 90 TRP A C 1
ATOM 748 O O . TRP A 1 90 ? -1.442 14.656 -2.201 1 98.31 90 TRP A O 1
ATOM 758 N N . SER A 1 91 ? 0.658 15.406 -2.686 1 98.44 91 SER A N 1
ATOM 759 C CA . SER A 1 91 ? 1.355 14.133 -2.822 1 98.44 91 SER A CA 1
ATOM 760 C C . SER A 1 91 ? 2.662 14.133 -2.035 1 98.44 91 SER A C 1
ATOM 762 O O . SER A 1 91 ? 3.496 15.023 -2.205 1 98.44 91 SER A O 1
ATOM 764 N N . ILE A 1 92 ? 2.783 13.172 -1.213 1 97.94 92 ILE A N 1
ATOM 765 C CA . ILE A 1 92 ? 3.98 13.008 -0.395 1 97.94 92 ILE A CA 1
ATOM 766 C C . ILE A 1 92 ? 4.695 11.719 -0.779 1 97.94 92 ILE A C 1
ATOM 768 O O . ILE A 1 92 ? 4.055 10.688 -0.993 1 97.94 92 ILE A O 1
ATOM 772 N N . THR A 1 93 ? 6.008 11.812 -0.837 1 98.06 93 THR A N 1
ATOM 773 C CA . THR A 1 93 ? 6.82 10.664 -1.22 1 98.06 93 THR A CA 1
ATOM 774 C C . THR A 1 93 ? 7.785 10.281 -0.1 1 98.06 93 THR A C 1
ATOM 776 O O . THR A 1 93 ? 8.414 11.156 0.508 1 98.06 93 THR A O 1
ATOM 779 N N . HIS A 1 94 ? 7.852 8.984 0.181 1 98.44 94 HIS A N 1
ATOM 780 C CA . HIS A 1 94 ? 8.82 8.398 1.097 1 98.44 94 HIS A CA 1
ATOM 781 C C . HIS A 1 94 ? 9.82 7.52 0.351 1 98.44 94 HIS A C 1
ATOM 783 O O . HIS A 1 94 ? 9.43 6.664 -0.445 1 98.44 94 HIS A O 1
ATOM 789 N N . GLU A 1 95 ? 11.062 7.773 0.619 1 98.44 95 GLU A N 1
ATOM 790 C CA . GLU A 1 95 ? 12.102 6.926 0.042 1 98.44 95 GLU A CA 1
ATOM 791 C C . GLU A 1 95 ? 12.836 6.137 1.123 1 98.44 95 GLU A C 1
ATOM 793 O O . GLU A 1 95 ? 13.234 6.699 2.143 1 98.44 95 GLU A O 1
ATOM 798 N N . LEU A 1 96 ? 12.922 4.867 0.95 1 98.75 96 LEU A N 1
ATOM 799 C CA . LEU A 1 96 ? 13.742 3.996 1.785 1 98.75 96 LEU A CA 1
ATOM 800 C C . LEU A 1 96 ? 15.086 3.707 1.119 1 98.75 96 LEU A C 1
ATOM 802 O O . LEU A 1 96 ? 15.133 3.152 0.019 1 98.75 96 LEU A O 1
ATOM 806 N N . ILE A 1 97 ? 16.094 4.035 1.82 1 98.44 97 ILE A N 1
ATOM 807 C CA . ILE A 1 97 ? 17.453 3.982 1.27 1 98.44 97 ILE A CA 1
ATOM 808 C C . ILE A 1 97 ? 18.359 3.207 2.217 1 98.44 97 ILE A C 1
ATOM 810 O O . ILE A 1 97 ? 18.297 3.379 3.436 1 98.44 97 ILE A O 1
ATOM 814 N N . ASP A 1 98 ? 19.25 2.424 1.657 1 98 98 ASP A N 1
ATOM 815 C CA . ASP A 1 98 ? 20.156 1.679 2.525 1 98 98 ASP A CA 1
ATOM 816 C C . ASP A 1 98 ? 21.422 2.488 2.826 1 98 98 ASP A C 1
ATOM 818 O O . ASP A 1 98 ? 21.547 3.643 2.406 1 98 98 ASP A O 1
ATOM 822 N N . GLU A 1 99 ? 22.312 1.911 3.566 1 96 99 GLU A N 1
ATOM 823 C CA . GLU A 1 99 ? 23.5 2.609 4.047 1 96 99 GLU A CA 1
ATOM 824 C C . GLU A 1 99 ? 24.438 2.98 2.891 1 96 99 GLU A C 1
ATOM 826 O O . GLU A 1 99 ? 25.234 3.91 3.006 1 96 99 GLU A O 1
ATOM 831 N N . GLU A 1 100 ? 24.328 2.27 1.841 1 97.25 100 GLU A N 1
ATOM 832 C CA . GLU A 1 100 ? 25.172 2.516 0.682 1 97.25 100 GLU A CA 1
ATOM 833 C C . GLU A 1 100 ? 24.547 3.529 -0.266 1 97.25 100 GLU A C 1
ATOM 835 O O . GLU A 1 100 ? 25.125 3.877 -1.294 1 97.25 100 GLU A O 1
ATOM 840 N N . GLY A 1 101 ? 23.375 3.945 0.013 1 96.69 101 GLY A N 1
ATOM 841 C CA . GLY A 1 101 ? 22.703 4.953 -0.799 1 96.69 101 GLY A CA 1
ATOM 842 C C . GLY A 1 101 ? 21.812 4.355 -1.869 1 96.69 101 GLY A C 1
ATOM 843 O O . GLY A 1 101 ? 21.281 5.078 -2.715 1 96.69 101 GLY A O 1
ATOM 844 N N . ASN A 1 102 ? 21.594 3.031 -1.846 1 97.75 102 ASN A N 1
ATOM 845 C CA . ASN A 1 102 ? 20.703 2.395 -2.812 1 97.75 102 ASN A CA 1
ATOM 846 C C . ASN A 1 102 ? 19.234 2.59 -2.439 1 97.75 102 ASN A C 1
ATOM 848 O O . ASN A 1 102 ? 18.859 2.391 -1.286 1 97.75 102 ASN A O 1
ATOM 852 N N . LEU A 1 103 ? 18.469 2.994 -3.422 1 98.56 103 LEU A N 1
ATOM 853 C CA . LEU A 1 103 ? 17.016 3.092 -3.23 1 98.56 103 LEU A CA 1
ATOM 854 C C . LEU A 1 103 ? 16.391 1.705 -3.146 1 98.56 103 LEU A C 1
ATOM 856 O O . LEU A 1 103 ? 16.5 0.908 -4.078 1 98.56 103 LEU A O 1
ATOM 860 N N . LYS A 1 104 ? 15.734 1.448 -2.033 1 98.69 104 LYS A N 1
ATOM 861 C CA . LYS A 1 104 ? 15.102 0.147 -1.829 1 98.69 104 LYS A CA 1
ATOM 862 C C . LYS A 1 104 ? 13.625 0.188 -2.201 1 98.69 104 LYS A C 1
ATOM 864 O O . LYS A 1 104 ? 13.086 -0.786 -2.729 1 98.69 104 LYS A O 1
ATOM 869 N N . ALA A 1 105 ? 12.977 1.293 -1.923 1 98.81 105 ALA A N 1
ATOM 870 C CA . ALA A 1 105 ? 11.562 1.455 -2.244 1 98.81 105 ALA A CA 1
ATOM 871 C C . ALA A 1 105 ? 11.164 2.928 -2.236 1 98.81 105 ALA A C 1
ATOM 873 O O . ALA A 1 105 ? 11.82 3.754 -1.601 1 98.81 105 ALA A O 1
ATOM 874 N N . LYS A 1 106 ? 10.156 3.213 -2.953 1 98.81 106 LYS A N 1
ATOM 875 C CA . LYS A 1 106 ? 9.539 4.535 -2.971 1 98.81 106 LYS A CA 1
ATOM 876 C C . LYS A 1 106 ? 8.031 4.438 -2.742 1 98.81 106 LYS A C 1
ATOM 878 O O . LYS A 1 106 ? 7.328 3.738 -3.475 1 98.81 106 LYS A O 1
ATOM 883 N N . ILE A 1 107 ? 7.516 5.09 -1.735 1 98.75 107 ILE A N 1
ATOM 884 C CA . ILE A 1 107 ? 6.094 5.141 -1.413 1 98.75 107 ILE A CA 1
ATOM 885 C C . ILE A 1 107 ? 5.543 6.531 -1.735 1 98.75 107 ILE A C 1
ATOM 887 O O . ILE A 1 107 ? 6.113 7.543 -1.322 1 98.75 107 ILE A O 1
ATOM 891 N N . THR A 1 108 ? 4.449 6.57 -2.432 1 98.69 108 THR A N 1
ATOM 892 C CA . THR A 1 108 ? 3.77 7.832 -2.701 1 98.69 108 THR A CA 1
ATOM 893 C C . THR A 1 108 ? 2.32 7.777 -2.225 1 98.69 108 THR A C 1
ATOM 895 O O . THR A 1 108 ? 1.633 6.773 -2.422 1 98.69 108 THR A O 1
ATOM 898 N N . VAL A 1 109 ? 1.917 8.82 -1.587 1 98.56 109 VAL A N 1
ATOM 899 C CA . VAL A 1 109 ? 0.544 8.906 -1.102 1 98.56 109 VAL A CA 1
ATOM 900 C C . VAL A 1 109 ? -0.084 10.219 -1.567 1 98.56 109 VAL A C 1
ATOM 902 O O . VAL A 1 109 ? 0.568 11.266 -1.552 1 98.56 109 VAL A O 1
ATOM 905 N N . ASP A 1 110 ? -1.329 10.117 -2.057 1 98.62 110 ASP A N 1
ATOM 906 C CA . ASP A 1 110 ? -2.123 11.273 -2.473 1 98.62 110 ASP A CA 1
ATOM 907 C C . ASP A 1 110 ? -3.293 11.508 -1.521 1 98.62 110 ASP A C 1
ATOM 909 O O . ASP A 1 110 ? -4 10.562 -1.154 1 98.62 110 ASP A O 1
ATOM 913 N N . GLY A 1 111 ? -3.457 12.789 -1.212 1 98.06 111 GLY A N 1
ATOM 914 C CA . GLY A 1 111 ? -4.547 13.023 -0.277 1 98.06 111 GLY A CA 1
ATOM 915 C C . GLY A 1 111 ? -4.969 14.477 -0.205 1 98.06 111 GLY A C 1
ATOM 916 O O . GLY A 1 111 ? -4.59 15.281 -1.056 1 98.06 111 GLY A O 1
ATOM 917 N N . ALA A 1 112 ? -5.875 14.688 0.743 1 97.94 112 ALA A N 1
ATOM 918 C CA . ALA A 1 112 ? -6.43 15.992 1.072 1 97.94 112 ALA A CA 1
ATOM 919 C C . ALA A 1 112 ? -6.762 16.094 2.559 1 97.94 112 ALA A C 1
ATOM 921 O O . ALA A 1 112 ? -6.273 15.297 3.363 1 97.94 112 ALA A O 1
ATOM 922 N N . TRP A 1 113 ? -7.449 17.172 2.848 1 97.69 113 TRP A N 1
ATOM 923 C CA . TRP A 1 113 ? -7.895 17.359 4.223 1 97.69 113 TRP A CA 1
ATOM 924 C C . TRP A 1 113 ? -9.414 17.25 4.324 1 97.69 113 TRP A C 1
ATOM 926 O O . TRP A 1 113 ? -10.141 17.797 3.494 1 97.69 113 TRP A O 1
ATOM 936 N N . MET A 1 114 ? -9.789 16.594 5.336 1 96.62 114 MET A N 1
ATOM 937 C CA . MET A 1 114 ? -11.219 16.375 5.562 1 96.62 114 MET A CA 1
ATOM 938 C C . MET A 1 114 ? -11.68 17.078 6.832 1 96.62 114 MET A C 1
ATOM 940 O O . MET A 1 114 ? -11.031 16.969 7.875 1 96.62 114 MET A O 1
ATOM 944 N N . ASP A 1 115 ? -12.789 17.766 6.727 1 96.12 115 ASP A N 1
ATOM 945 C CA . ASP A 1 115 ? -13.477 18.281 7.906 1 96.12 115 ASP A CA 1
ATOM 946 C C . ASP A 1 115 ? -14.242 17.172 8.617 1 96.12 115 ASP A C 1
ATOM 948 O O . ASP A 1 115 ? -15.227 16.641 8.078 1 96.12 115 ASP A O 1
ATOM 952 N N . THR A 1 116 ? -13.898 16.828 9.797 1 91.56 116 THR A N 1
ATOM 953 C CA . THR A 1 116 ? -14.445 15.641 10.445 1 91.56 116 THR A CA 1
ATOM 954 C C . THR A 1 116 ? -15.836 15.922 11 1 91.56 116 THR A C 1
ATOM 956 O O . THR A 1 116 ? -16.594 14.992 11.273 1 91.56 116 THR A O 1
ATOM 959 N N . LYS A 1 117 ? -16.172 17.156 11.141 1 91.56 117 LYS A N 1
ATOM 960 C CA . LYS A 1 117 ? -17.516 17.531 11.57 1 91.56 117 LYS A CA 1
ATOM 961 C C . LYS A 1 117 ? -18.5 17.516 10.406 1 91.56 117 LYS A C 1
ATOM 963 O O . LYS A 1 117 ? -19.578 16.922 10.5 1 91.56 117 LYS A O 1
ATOM 968 N N . LEU A 1 118 ? -17.984 18.031 9.359 1 91.38 118 LEU A N 1
ATOM 969 C CA . LEU A 1 118 ? -18.844 18.172 8.195 1 91.38 118 LEU A CA 1
ATOM 970 C C . LEU A 1 118 ? -18.703 16.953 7.273 1 91.38 118 LEU A C 1
ATOM 972 O O . LEU A 1 118 ? -19.547 16.734 6.402 1 91.38 118 LEU A O 1
ATOM 976 N N . ARG A 1 119 ? -17.781 16.281 7.457 1 87.69 119 ARG A N 1
ATOM 977 C CA . ARG A 1 119 ? -17.469 15.094 6.668 1 87.69 119 ARG A CA 1
ATOM 978 C C . ARG A 1 119 ? -17.344 15.438 5.188 1 87.69 119 ARG A C 1
ATOM 980 O O . ARG A 1 119 ? -17.938 14.766 4.34 1 87.69 119 ARG A O 1
ATOM 987 N N . LYS A 1 120 ? -16.703 16.453 4.934 1 93.81 120 LYS A N 1
ATOM 988 C CA . LYS A 1 120 ? -16.359 16.938 3.594 1 93.81 120 LYS A CA 1
ATOM 989 C C . LYS A 1 120 ? -14.93 17.438 3.527 1 93.81 120 LYS A C 1
ATOM 991 O O . LYS A 1 120 ? -14.312 17.703 4.559 1 93.81 120 LYS A O 1
ATOM 996 N N . ILE A 1 121 ? -14.531 17.578 2.295 1 94.88 121 ILE A N 1
ATOM 997 C CA . ILE A 1 121 ? -13.195 18.141 2.094 1 94.88 121 ILE A CA 1
ATOM 998 C C . ILE A 1 121 ? -13.141 19.562 2.619 1 94.88 121 ILE A C 1
ATOM 1000 O O . ILE A 1 121 ? -14.07 20.344 2.395 1 94.88 121 ILE A O 1
ATOM 1004 N N . CYS A 1 122 ? -12.07 19.828 3.244 1 95.31 122 CYS A N 1
ATOM 1005 C CA . CYS A 1 122 ? -11.914 21.172 3.783 1 95.31 122 CYS A CA 1
ATOM 1006 C C . CYS A 1 122 ? -11.859 22.203 2.664 1 95.31 122 CYS A C 1
ATOM 1008 O O . CYS A 1 122 ? -11.055 22.078 1.739 1 95.31 122 CYS A O 1
ATOM 1010 N N . ASN A 1 123 ? -12.562 23.188 2.826 1 94.44 123 ASN A N 1
ATOM 1011 C CA . ASN A 1 123 ? -12.531 24.359 1.942 1 94.44 123 ASN A CA 1
ATOM 1012 C C . ASN A 1 123 ? -12.891 25.641 2.688 1 94.44 123 ASN A C 1
ATOM 1014 O O . ASN A 1 123 ? -14.055 25.859 3.018 1 94.44 123 ASN A O 1
ATOM 1018 N N . PRO A 1 124 ? -11.969 26.422 2.986 1 96.06 124 PRO A N 1
ATOM 1019 C CA . PRO A 1 124 ? -10.562 26.359 2.594 1 96.06 124 PRO A CA 1
ATOM 1020 C C . PRO A 1 124 ? -9.758 25.375 3.441 1 96.06 124 PRO A C 1
ATOM 1022 O O . PRO A 1 124 ? -10.25 24.875 4.457 1 96.06 124 PRO A O 1
ATOM 1025 N N . THR A 1 125 ? -8.523 25.109 2.986 1 96.69 125 THR A N 1
ATOM 1026 C CA . THR A 1 125 ? -7.57 24.344 3.789 1 96.69 125 THR A CA 1
ATOM 1027 C C . THR A 1 125 ? -7.289 25.047 5.109 1 96.69 125 THR A C 1
ATOM 1029 O O . THR A 1 125 ? -7.086 26.266 5.141 1 96.69 125 THR A O 1
ATOM 1032 N N . PRO A 1 126 ? -7.309 24.266 6.215 1 96.94 126 PRO A N 1
ATOM 1033 C CA . PRO A 1 126 ? -6.953 24.891 7.488 1 96.94 126 PRO A CA 1
ATOM 1034 C C . PRO A 1 126 ? -5.574 25.547 7.457 1 96.94 126 PRO A C 1
ATOM 1036 O O . PRO A 1 126 ? -4.625 24.984 6.91 1 96.94 126 PRO A O 1
ATOM 1039 N N . GLN A 1 127 ? -5.473 26.688 8.055 1 96.81 127 GLN A N 1
ATOM 1040 C CA . GLN A 1 127 ? -4.242 27.469 7.988 1 96.81 127 GLN A CA 1
ATOM 1041 C C . GLN A 1 127 ? -3.059 26.688 8.531 1 96.81 127 GLN A C 1
ATOM 1043 O O . GLN A 1 127 ? -1.972 26.703 7.949 1 96.81 127 GLN A O 1
ATOM 1048 N N . LEU A 1 128 ? -3.262 26.016 9.633 1 96.88 128 LEU A N 1
ATOM 1049 C CA . LEU A 1 128 ? -2.193 25.234 10.234 1 96.88 128 LEU A CA 1
ATOM 1050 C C . LEU A 1 128 ? -1.668 24.188 9.25 1 96.88 128 LEU A C 1
ATOM 1052 O O . LEU A 1 128 ? -0.455 24.016 9.117 1 96.88 128 LEU A O 1
ATOM 1056 N N . ALA A 1 129 ? -2.561 23.469 8.602 1 97.31 129 ALA A N 1
ATOM 1057 C CA . ALA A 1 129 ? -2.18 22.469 7.602 1 97.31 129 ALA A CA 1
ATOM 1058 C C . ALA A 1 129 ? -1.413 23.125 6.453 1 97.31 129 ALA A C 1
ATOM 1060 O O . ALA A 1 129 ? -0.395 22.594 6 1 97.31 129 ALA A O 1
ATOM 1061 N N . MET A 1 130 ? -1.903 24.219 6.051 1 96.31 130 MET A N 1
ATOM 1062 C CA . MET A 1 130 ? -1.257 24.953 4.965 1 96.31 130 MET A CA 1
ATOM 1063 C C . MET A 1 130 ? 0.179 25.312 5.336 1 96.31 130 MET A C 1
ATOM 1065 O O . MET A 1 130 ? 1.104 25.078 4.559 1 96.31 130 MET A O 1
ATOM 1069 N N . ASP A 1 131 ? 0.38 25.875 6.488 1 96.44 131 ASP A N 1
ATOM 1070 C CA . ASP A 1 131 ? 1.702 26.281 6.949 1 96.44 131 ASP A CA 1
ATOM 1071 C C . ASP A 1 131 ? 2.652 25.094 7.027 1 96.44 131 ASP A C 1
ATOM 1073 O O . ASP A 1 131 ? 3.789 25.172 6.555 1 96.44 131 ASP A O 1
ATOM 1077 N N . VAL A 1 132 ? 2.176 24.016 7.613 1 96.62 132 VAL A N 1
ATOM 1078 C CA . VAL A 1 132 ? 3.008 22.844 7.828 1 96.62 132 VAL A CA 1
ATOM 1079 C C . VAL A 1 132 ? 3.379 22.219 6.488 1 96.62 132 VAL A C 1
ATOM 1081 O O . VAL A 1 132 ? 4.535 21.859 6.262 1 96.62 132 VAL A O 1
ATOM 1084 N N . LEU A 1 133 ? 2.414 22.047 5.566 1 96.31 133 LEU A N 1
ATOM 1085 C CA . LEU A 1 133 ? 2.693 21.422 4.273 1 96.31 133 LEU A CA 1
ATOM 1086 C C . LEU A 1 133 ? 3.721 22.234 3.492 1 96.31 133 LEU A C 1
ATOM 1088 O O . LEU A 1 133 ? 4.566 21.672 2.795 1 96.31 133 LEU A O 1
ATOM 1092 N N . HIS A 1 134 ? 3.652 23.516 3.623 1 94.06 134 HIS A N 1
ATOM 1093 C CA . HIS A 1 134 ? 4.613 24.375 2.93 1 94.06 134 HIS A CA 1
ATOM 1094 C C . HIS A 1 134 ? 6.004 24.25 3.545 1 94.06 134 HIS A C 1
ATOM 1096 O O . HIS A 1 134 ? 7.004 24.547 2.893 1 94.06 134 HIS A O 1
ATOM 1102 N N . ALA A 1 135 ? 6.047 23.828 4.781 1 95.06 135 ALA A N 1
ATOM 1103 C CA . ALA A 1 135 ? 7.32 23.688 5.48 1 95.06 135 ALA A CA 1
ATOM 1104 C C . ALA A 1 135 ? 7.969 22.344 5.18 1 95.06 135 ALA A C 1
ATOM 1106 O O . ALA A 1 135 ? 9.156 22.141 5.441 1 95.06 135 ALA A O 1
ATOM 1107 N N . ILE A 1 136 ? 7.227 21.328 4.664 1 95.69 136 ILE A N 1
ATOM 1108 C CA . ILE A 1 136 ? 7.762 20.016 4.324 1 95.69 136 ILE A CA 1
ATOM 1109 C C . ILE A 1 136 ? 8.812 20.156 3.225 1 95.69 136 ILE A C 1
ATOM 1111 O O . ILE A 1 136 ? 8.594 20.859 2.234 1 95.69 136 ILE A O 1
ATOM 1115 N N . PRO A 1 137 ? 10.016 19.5 3.406 1 95.12 137 PRO A N 1
ATOM 1116 C CA . PRO A 1 137 ? 11 19.5 2.322 1 95.12 137 PRO A CA 1
ATOM 1117 C C . PRO A 1 137 ? 10.406 19.078 0.984 1 95.12 137 PRO A C 1
ATOM 1119 O O . PRO A 1 137 ? 9.57 18.156 0.939 1 95.12 137 PRO A O 1
ATOM 1122 N N . LYS A 1 138 ? 10.891 19.75 -0.087 1 95.44 138 LYS A N 1
ATOM 1123 C CA . LYS A 1 138 ? 10.344 19.484 -1.415 1 95.44 138 LYS A CA 1
ATOM 1124 C C . LYS A 1 138 ? 11.242 18.5 -2.178 1 95.44 138 LYS A C 1
ATOM 1126 O O . LYS A 1 138 ? 12.469 18.562 -2.076 1 95.44 138 LYS A O 1
ATOM 1131 N N . ALA A 1 139 ? 10.539 17.609 -2.912 1 94.56 139 ALA A N 1
ATOM 1132 C CA . ALA A 1 139 ? 11.289 16.75 -3.834 1 94.56 139 ALA A CA 1
ATOM 1133 C C . ALA A 1 139 ? 11.93 17.578 -4.941 1 94.56 139 ALA A C 1
ATOM 1135 O O . ALA A 1 139 ? 11.516 18.719 -5.199 1 94.56 139 ALA A O 1
ATOM 1136 N N . GLU A 1 140 ? 12.969 16.969 -5.566 1 90.19 140 GLU A N 1
ATOM 1137 C CA . GLU A 1 140 ? 13.68 17.672 -6.629 1 90.19 140 GLU A CA 1
ATOM 1138 C C . GLU A 1 140 ? 12.734 18.016 -7.781 1 90.19 140 GLU A C 1
ATOM 1140 O O . GLU A 1 140 ? 12.852 19.094 -8.383 1 90.19 140 GLU A O 1
ATOM 1145 N N . ASP A 1 141 ? 11.789 17.156 -8.016 1 92.12 141 ASP A N 1
ATOM 1146 C CA . ASP A 1 141 ? 10.852 17.344 -9.117 1 92.12 141 ASP A CA 1
ATOM 1147 C C . ASP A 1 141 ? 9.5 17.828 -8.625 1 92.12 141 ASP A C 1
ATOM 1149 O O . ASP A 1 141 ? 8.469 17.562 -9.242 1 92.12 141 ASP A O 1
ATOM 1153 N N . PHE A 1 142 ? 9.516 18.594 -7.586 1 94.25 142 PHE A N 1
ATOM 1154 C CA . PHE A 1 142 ? 8.305 19.109 -6.969 1 94.25 142 PHE A CA 1
ATOM 1155 C C . PHE A 1 142 ? 7.516 19.969 -7.953 1 94.25 142 PHE A C 1
ATOM 1157 O O . PHE A 1 142 ? 8.094 20.781 -8.672 1 94.25 142 PHE A O 1
ATOM 1164 N N . ILE A 1 143 ? 6.219 19.734 -7.898 1 92.94 143 ILE A N 1
ATOM 1165 C CA . ILE A 1 143 ? 5.328 20.469 -8.781 1 92.94 143 ILE A CA 1
ATOM 1166 C C . ILE A 1 143 ? 4.203 21.109 -7.965 1 92.94 143 ILE A C 1
ATOM 1168 O O . ILE A 1 143 ? 3.576 20.438 -7.137 1 92.94 143 ILE A O 1
ATOM 1172 N N . ILE A 1 144 ? 4.008 22.391 -8.195 1 92.12 144 ILE A N 1
ATOM 1173 C CA . ILE A 1 144 ? 2.812 23.062 -7.707 1 92.12 144 ILE A CA 1
ATOM 1174 C C . ILE A 1 144 ? 1.807 23.219 -8.844 1 92.12 144 ILE A C 1
ATOM 1176 O O . ILE A 1 144 ? 2.16 23.672 -9.938 1 92.12 144 ILE A O 1
ATOM 1180 N N . TYR A 1 145 ? 0.605 22.672 -8.539 1 86.5 145 TYR A N 1
ATOM 1181 C CA . TYR A 1 145 ? -0.37 22.766 -9.617 1 86.5 145 TYR A CA 1
ATOM 1182 C C . TYR A 1 145 ? -1.664 23.406 -9.133 1 86.5 145 TYR A C 1
ATOM 1184 O O . TYR A 1 145 ? -1.85 23.609 -7.926 1 86.5 145 TYR A O 1
ATOM 1192 N N . ASP A 1 146 ? -2.523 23.953 -10.281 1 80.62 146 ASP A N 1
ATOM 1193 C CA . ASP A 1 146 ? -3.748 24.688 -9.984 1 80.62 146 ASP A CA 1
ATOM 1194 C C . ASP A 1 146 ? -4.93 23.75 -9.805 1 80.62 146 ASP A C 1
ATOM 1196 O O . ASP A 1 146 ? -4.973 22.672 -10.422 1 80.62 146 ASP A O 1
ATOM 1200 N N . MET B 1 1 ? -16.906 -17.547 -15.859 1 53.59 1 MET B N 1
ATOM 1201 C CA . MET B 1 1 ? -15.852 -18.125 -15.023 1 53.59 1 MET B CA 1
ATOM 1202 C C . MET B 1 1 ? -16.062 -17.766 -13.555 1 53.59 1 MET B C 1
ATOM 1204 O O . MET B 1 1 ? -16.703 -16.766 -13.242 1 53.59 1 MET B O 1
ATOM 1208 N N . ALA B 1 2 ? -15.828 -18.719 -12.602 1 62.09 2 ALA B N 1
ATOM 1209 C CA . ALA B 1 2 ? -16.219 -18.609 -11.203 1 62.09 2 ALA B CA 1
ATOM 1210 C C . ALA B 1 2 ? -15.508 -17.438 -10.523 1 62.09 2 ALA B C 1
ATOM 1212 O O . ALA B 1 2 ? -14.328 -17.188 -10.789 1 62.09 2 ALA B O 1
ATOM 1213 N N . VAL B 1 3 ? -16.156 -16.438 -10.141 1 72.12 3 VAL B N 1
ATOM 1214 C CA . VAL B 1 3 ? -15.625 -15.32 -9.367 1 72.12 3 VAL B CA 1
ATOM 1215 C C . VAL B 1 3 ? -15.18 -15.812 -7.992 1 72.12 3 VAL B C 1
ATOM 1217 O O . VAL B 1 3 ? -15.875 -16.594 -7.344 1 72.12 3 VAL B O 1
ATOM 1220 N N . PHE B 1 4 ? -13.898 -15.633 -7.707 1 90.5 4 PHE B N 1
ATOM 1221 C CA . PHE B 1 4 ? -13.406 -15.891 -6.359 1 90.5 4 PHE B CA 1
ATOM 1222 C C . PHE B 1 4 ? -13.688 -14.703 -5.449 1 90.5 4 PHE B C 1
ATOM 1224 O O . PHE B 1 4 ? -13.055 -13.648 -5.582 1 90.5 4 PHE B O 1
ATOM 1231 N N . THR B 1 5 ? -14.734 -14.852 -4.672 1 96.38 5 THR B N 1
ATOM 1232 C CA . THR B 1 5 ? -15.18 -13.789 -3.777 1 96.38 5 THR B CA 1
ATOM 1233 C C . THR B 1 5 ? -15.328 -14.312 -2.35 1 96.38 5 THR B C 1
ATOM 1235 O O . THR B 1 5 ? -15.781 -15.438 -2.137 1 96.38 5 THR B O 1
ATOM 1238 N N . LYS B 1 6 ? -14.953 -13.484 -1.441 1 96.81 6 LYS B N 1
ATOM 1239 C CA . LYS B 1 6 ? -15.078 -13.852 -0.035 1 96.81 6 LYS B CA 1
ATOM 1240 C C . LYS B 1 6 ? -15.414 -12.633 0.824 1 96.81 6 LYS B C 1
ATOM 1242 O O . LYS B 1 6 ? -15.07 -11.508 0.472 1 96.81 6 LYS B O 1
ATOM 1247 N N . GLU B 1 7 ? -16.125 -12.945 1.843 1 97.81 7 GLU B N 1
ATOM 1248 C CA . GLU B 1 7 ? -16.297 -11.906 2.855 1 97.81 7 GLU B CA 1
ATOM 1249 C C . GLU B 1 7 ? -15.062 -11.789 3.738 1 97.81 7 GLU B C 1
ATOM 1251 O O . GLU B 1 7 ? -14.516 -12.797 4.184 1 97.81 7 GLU B O 1
ATOM 1256 N N . ILE B 1 8 ? -14.656 -10.609 4.008 1 97.19 8 ILE B N 1
ATOM 1257 C CA . ILE B 1 8 ? -13.477 -10.453 4.855 1 97.19 8 ILE B CA 1
ATOM 1258 C C . ILE B 1 8 ? -13.914 -10.211 6.301 1 97.19 8 ILE B C 1
ATOM 1260 O O . ILE B 1 8 ? -14.992 -9.68 6.551 1 97.19 8 ILE B O 1
ATOM 1264 N N . SER B 1 9 ? -13.094 -10.625 7.195 1 97.38 9 SER B N 1
ATOM 1265 C CA . SER B 1 9 ? -13.273 -10.383 8.625 1 97.38 9 SER B CA 1
ATOM 1266 C C . SER B 1 9 ? -12.375 -9.25 9.109 1 97.38 9 SER B C 1
ATOM 1268 O O . SER B 1 9 ? -11.148 -9.391 9.148 1 97.38 9 SER B O 1
ATOM 1270 N N . ILE B 1 10 ? -12.984 -8.227 9.484 1 97.12 10 ILE B N 1
ATOM 1271 C CA . ILE B 1 10 ? -12.234 -7.07 9.969 1 97.12 10 ILE B CA 1
ATOM 1272 C C . ILE B 1 10 ? -12 -7.195 11.469 1 97.12 10 ILE B C 1
ATOM 1274 O O . ILE B 1 10 ? -12.953 -7.336 12.242 1 97.12 10 ILE B O 1
ATOM 1278 N N . ARG B 1 11 ? -10.797 -7.098 11.867 1 96.5 11 ARG B N 1
ATOM 1279 C CA . ARG B 1 11 ? -10.406 -7.172 13.266 1 96.5 11 ARG B CA 1
ATOM 1280 C C . ARG B 1 11 ? -10.258 -5.777 13.875 1 96.5 11 ARG B C 1
ATOM 1282 O O . ARG B 1 11 ? -10.031 -4.805 13.156 1 96.5 11 ARG B O 1
ATOM 1289 N N . TRP B 1 12 ? -10.336 -5.746 15.195 1 95.56 12 TRP B N 1
ATOM 1290 C CA . TRP B 1 12 ? -10.133 -4.496 15.922 1 95.56 12 TRP B CA 1
ATOM 1291 C C . TRP B 1 12 ? -8.773 -3.895 15.594 1 95.56 12 TRP B C 1
ATOM 1293 O O . TRP B 1 12 ? -8.648 -2.682 15.406 1 95.56 12 TRP B O 1
ATOM 1303 N N . SER B 1 13 ? -7.754 -4.672 15.406 1 95.06 13 SER B N 1
ATOM 1304 C CA . SER B 1 13 ? -6.379 -4.238 15.164 1 95.06 13 SER B CA 1
ATOM 1305 C C . SER B 1 13 ? -6.207 -3.709 13.742 1 95.06 13 SER B C 1
ATOM 1307 O O . SER B 1 13 ? -5.172 -3.123 13.422 1 95.06 13 SER B O 1
ATOM 1309 N N . ASP B 1 14 ? -7.176 -3.9 12.875 1 97.31 14 ASP B N 1
ATOM 1310 C CA . ASP B 1 14 ? -7.113 -3.404 11.5 1 97.31 14 ASP B CA 1
ATOM 1311 C C . ASP B 1 14 ? -7.551 -1.942 11.422 1 97.31 14 ASP B C 1
ATOM 1313 O O . ASP B 1 14 ? -7.484 -1.324 10.359 1 97.31 14 ASP B O 1
ATOM 1317 N N . LEU B 1 15 ? -7.996 -1.369 12.516 1 96.31 15 LEU B N 1
ATOM 1318 C CA . LEU B 1 15 ? -8.594 -0.04 12.492 1 96.31 15 LEU B CA 1
ATOM 1319 C C . LEU B 1 15 ? -7.594 1.018 12.938 1 96.31 15 LEU B C 1
ATOM 1321 O O . LEU B 1 15 ? -6.711 0.738 13.758 1 96.31 15 LEU B O 1
ATOM 1325 N N . ASP B 1 16 ? -7.73 2.182 12.375 1 93.81 16 ASP B N 1
ATOM 1326 C CA . ASP B 1 16 ? -6.957 3.326 12.852 1 93.81 16 ASP B CA 1
ATOM 1327 C C . ASP B 1 16 ? -7.688 4.051 13.977 1 93.81 16 ASP B C 1
ATOM 1329 O O . ASP B 1 16 ? -8.781 3.654 14.367 1 93.81 16 ASP B O 1
ATOM 1333 N N . PRO B 1 17 ? -7.117 5.09 14.562 1 88.12 17 PRO B N 1
ATOM 1334 C CA . PRO B 1 17 ? -7.734 5.781 15.695 1 88.12 17 PRO B CA 1
ATOM 1335 C C . PRO B 1 17 ? -9.086 6.402 15.344 1 88.12 17 PRO B C 1
ATOM 1337 O O . PRO B 1 17 ? -9.891 6.68 16.234 1 88.12 17 PRO B O 1
ATOM 1340 N N . ASN B 1 18 ? -9.32 6.609 14.039 1 88 18 ASN B N 1
ATOM 1341 C CA . ASN B 1 18 ? -10.609 7.156 13.609 1 88 18 ASN B CA 1
ATOM 1342 C C . ASN B 1 18 ? -11.633 6.055 13.367 1 88 18 ASN B C 1
ATOM 1344 O O . ASN B 1 18 ? -12.703 6.309 12.812 1 88 18 ASN B O 1
ATOM 1348 N N . PHE B 1 19 ? -11.297 4.816 13.633 1 91 19 PHE B N 1
ATOM 1349 C CA . PHE B 1 19 ? -12.156 3.641 13.531 1 91 19 PHE B CA 1
ATOM 1350 C C . PHE B 1 19 ? -12.43 3.297 12.07 1 91 19 PHE B C 1
ATOM 1352 O O . PHE B 1 19 ? -13.469 2.717 11.75 1 91 19 PHE B O 1
ATOM 1359 N N . HIS B 1 20 ? -11.562 3.721 11.211 1 94.94 20 HIS B N 1
ATOM 1360 C CA . HIS B 1 20 ? -11.547 3.299 9.82 1 94.94 20 HIS B CA 1
ATOM 1361 C C . HIS B 1 20 ? -10.531 2.186 9.586 1 94.94 20 HIS B C 1
ATOM 1363 O O . HIS B 1 20 ? -9.531 2.09 10.312 1 94.94 20 HIS B O 1
ATOM 1369 N N . LEU B 1 21 ? -10.844 1.37 8.625 1 97.62 21 LEU B N 1
ATOM 1370 C CA . LEU B 1 21 ? -9.805 0.432 8.211 1 97.62 21 LEU B CA 1
ATOM 1371 C C . LEU B 1 21 ? -8.523 1.168 7.844 1 97.62 21 LEU B C 1
ATOM 1373 O O . LEU B 1 21 ? -8.539 2.072 7.008 1 97.62 21 LEU B O 1
ATOM 1377 N N . ARG B 1 22 ? -7.445 0.794 8.461 1 97.25 22 ARG B N 1
ATOM 1378 C CA . ARG B 1 22 ? -6.195 1.496 8.18 1 97.25 22 ARG B CA 1
ATOM 1379 C C . ARG B 1 22 ? -5.688 1.167 6.781 1 97.25 22 ARG B C 1
ATOM 1381 O O . ARG B 1 22 ? -5.879 0.052 6.289 1 97.25 22 ARG B O 1
ATOM 1388 N N . HIS B 1 23 ? -5 2.062 6.207 1 97.25 23 HIS B N 1
ATOM 1389 C CA . HIS B 1 23 ? -4.652 1.964 4.797 1 97.25 23 HIS B CA 1
ATOM 1390 C C . HIS B 1 23 ? -3.795 0.732 4.523 1 97.25 23 HIS B C 1
ATOM 1392 O O . HIS B 1 23 ? -3.955 0.073 3.496 1 97.25 23 HIS B O 1
ATOM 1398 N N . SER B 1 24 ? -2.85 0.37 5.43 1 97.88 24 SER B N 1
ATOM 1399 C CA . SER B 1 24 ? -1.979 -0.777 5.199 1 97.88 24 SER B CA 1
ATOM 1400 C C . SER B 1 24 ? -2.756 -2.088 5.277 1 97.88 24 SER B C 1
ATOM 1402 O O . SER B 1 24 ? -2.354 -3.09 4.684 1 97.88 24 SER B O 1
ATOM 1404 N N . ALA B 1 25 ? -3.844 -2.125 6.027 1 98.31 25 ALA B N 1
ATOM 1405 C CA . ALA B 1 25 ? -4.648 -3.336 6.172 1 98.31 25 ALA B CA 1
ATOM 1406 C C . ALA B 1 25 ? -5.246 -3.758 4.832 1 98.31 25 ALA B C 1
ATOM 1408 O O . ALA B 1 25 ? -5.41 -4.949 4.566 1 98.31 25 ALA B O 1
ATOM 1409 N N . TYR B 1 26 ? -5.574 -2.781 4.02 1 98.75 26 TYR B N 1
ATOM 1410 C CA . TYR B 1 26 ? -6.09 -3.102 2.691 1 98.75 26 TYR B CA 1
ATOM 1411 C C . TYR B 1 26 ? -5.141 -4.035 1.948 1 98.75 26 TYR B C 1
ATOM 1413 O O . TYR B 1 26 ? -5.57 -5.031 1.364 1 98.75 26 TYR B O 1
ATOM 1421 N N . TYR B 1 27 ? -3.902 -3.723 2.033 1 98.62 27 TYR B N 1
ATOM 1422 C CA . TYR B 1 27 ? -2.893 -4.508 1.334 1 98.62 27 TYR B CA 1
ATOM 1423 C C . TYR B 1 27 ? -2.783 -5.906 1.931 1 98.62 27 TYR B C 1
ATOM 1425 O O . TYR B 1 27 ? -2.539 -6.879 1.211 1 98.62 27 TYR B O 1
ATOM 1433 N N . ASP B 1 28 ? -2.918 -6.02 3.229 1 98.25 28 ASP B N 1
ATOM 1434 C CA . ASP B 1 28 ? -2.916 -7.324 3.883 1 98.25 28 ASP B CA 1
ATOM 1435 C C . ASP B 1 28 ? -4.066 -8.188 3.383 1 98.25 28 ASP B C 1
ATOM 1437 O O . ASP B 1 28 ? -3.891 -9.383 3.139 1 98.25 28 ASP B O 1
ATOM 1441 N N . PHE B 1 29 ? -5.23 -7.617 3.213 1 98.5 29 PHE B N 1
ATOM 1442 C CA . PHE B 1 29 ? -6.379 -8.359 2.707 1 98.5 29 PHE B CA 1
ATOM 1443 C C . PHE B 1 29 ? -6.133 -8.828 1.277 1 98.5 29 PHE B C 1
ATOM 1445 O O . PHE B 1 29 ? -6.453 -9.961 0.928 1 98.5 29 PHE B O 1
ATOM 1452 N N . GLY B 1 30 ? -5.59 -7.922 0.475 1 98.25 30 GLY B N 1
ATOM 1453 C CA . GLY B 1 30 ? -5.246 -8.32 -0.881 1 98.25 30 GLY B CA 1
ATOM 1454 C C . GLY B 1 30 ? -4.297 -9.5 -0.931 1 98.25 30 GLY B C 1
ATOM 1455 O O . GLY B 1 30 ? -4.527 -10.461 -1.673 1 98.25 30 GLY B O 1
ATOM 1456 N N . ALA B 1 31 ? -3.275 -9.414 -0.145 1 97.69 31 ALA B N 1
ATOM 1457 C CA . ALA B 1 31 ? -2.275 -10.477 -0.101 1 97.69 31 ALA B CA 1
ATOM 1458 C C . ALA B 1 31 ? -2.895 -11.797 0.366 1 97.69 31 ALA B C 1
ATOM 1460 O O . ALA B 1 31 ? -2.672 -12.844 -0.243 1 97.69 31 ALA B O 1
ATOM 1461 N N . GLN B 1 32 ? -3.639 -11.688 1.389 1 97 32 GLN B N 1
ATOM 1462 C CA . GLN B 1 32 ? -4.277 -12.883 1.926 1 97 32 GLN B CA 1
ATOM 1463 C C . GLN B 1 32 ? -5.207 -13.516 0.897 1 97 32 GLN B C 1
ATOM 1465 O O . GLN B 1 32 ? -5.156 -14.727 0.669 1 97 32 GLN B O 1
ATOM 1470 N N . HIS B 1 33 ? -6.008 -12.734 0.302 1 97.81 33 HIS B N 1
ATOM 1471 C CA . HIS B 1 33 ? -6.992 -13.258 -0.639 1 97.81 33 HIS B CA 1
ATOM 1472 C C . HIS B 1 33 ? -6.32 -13.844 -1.875 1 97.81 33 HIS B C 1
ATOM 1474 O O . HIS B 1 33 ? -6.75 -14.883 -2.389 1 97.81 33 HIS B O 1
ATOM 1480 N N . ARG B 1 34 ? -5.32 -13.195 -2.377 1 96.31 34 ARG B N 1
ATOM 1481 C CA . ARG B 1 34 ? -4.598 -13.719 -3.535 1 96.31 34 ARG B CA 1
ATOM 1482 C C . ARG B 1 34 ? -3.941 -15.055 -3.215 1 96.31 34 ARG B C 1
ATOM 1484 O O . ARG B 1 34 ? -3.973 -15.977 -4.031 1 96.31 34 ARG B O 1
ATOM 1491 N N . MET B 1 35 ? -3.381 -15.148 -2.035 1 95.81 35 MET B N 1
ATOM 1492 C CA . MET B 1 35 ? -2.748 -16.406 -1.656 1 95.81 35 MET B CA 1
ATOM 1493 C C . MET B 1 35 ? -3.785 -17.516 -1.509 1 95.81 35 MET B C 1
ATOM 1495 O O . MET B 1 35 ? 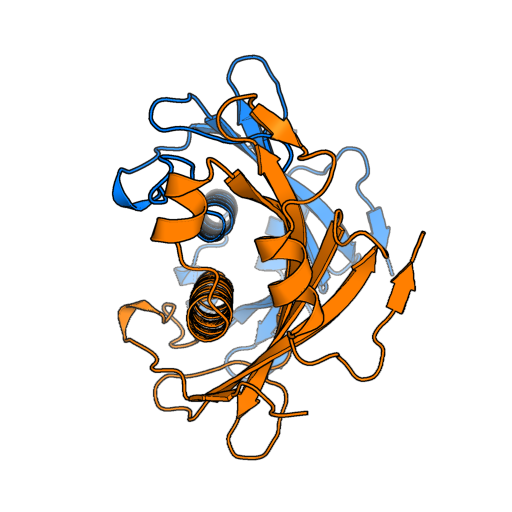-3.516 -18.672 -1.841 1 95.81 35 MET B O 1
ATOM 1499 N N . GLU B 1 36 ? -4.914 -17.188 -1.003 1 96.75 36 GLU B N 1
ATOM 1500 C CA . GLU B 1 36 ? -5.992 -18.172 -0.905 1 96.75 36 GLU B CA 1
ATOM 1501 C C . GLU B 1 36 ? -6.43 -18.641 -2.285 1 96.75 36 GLU B C 1
ATOM 1503 O O . GLU B 1 36 ? -6.645 -19.844 -2.492 1 96.75 36 GLU B O 1
ATOM 1508 N N . LEU B 1 37 ? -6.578 -17.75 -3.205 1 96.75 37 LEU B N 1
ATOM 1509 C CA . LEU B 1 37 ? -6.949 -18.094 -4.57 1 96.75 37 LEU B CA 1
ATOM 1510 C C . LEU B 1 37 ? -5.902 -19.016 -5.203 1 96.75 37 LEU B C 1
ATOM 1512 O O . LEU B 1 37 ? -6.238 -20.047 -5.77 1 96.75 37 LEU B O 1
ATOM 1516 N N . LEU B 1 38 ? -4.656 -18.609 -5.09 1 96.88 38 LEU B N 1
ATOM 1517 C CA . LEU B 1 38 ? -3.568 -19.406 -5.652 1 96.88 38 LEU B CA 1
ATOM 1518 C C . LEU B 1 38 ? -3.561 -20.812 -5.059 1 96.88 38 LEU B C 1
ATOM 1520 O O . LEU B 1 38 ? -3.412 -21.797 -5.785 1 96.88 38 LEU B O 1
ATOM 1524 N N . THR B 1 39 ? -3.738 -20.844 -3.775 1 96.56 39 THR B N 1
ATOM 1525 C CA . THR B 1 39 ? -3.758 -22.125 -3.078 1 96.56 39 THR B CA 1
ATOM 1526 C C . THR B 1 39 ? -4.898 -23 -3.584 1 96.56 39 THR B C 1
ATOM 1528 O O . THR B 1 39 ? -4.707 -24.188 -3.857 1 96.56 39 THR B O 1
ATOM 1531 N N . GLU B 1 40 ? -6.043 -22.422 -3.756 1 95.81 40 GLU B N 1
ATOM 1532 C CA . GLU B 1 40 ? -7.219 -23.141 -4.242 1 95.81 40 GLU B CA 1
ATOM 1533 C C . GLU B 1 40 ? -6.988 -23.688 -5.648 1 95.81 40 GLU B C 1
ATOM 1535 O O . GLU B 1 40 ? -7.496 -24.75 -5.992 1 95.81 40 GLU B O 1
ATOM 1540 N N . LEU B 1 41 ? -6.18 -23 -6.383 1 96.06 41 LEU B N 1
ATOM 1541 C CA . LEU B 1 41 ? -5.926 -23.375 -7.77 1 96.06 41 LEU B CA 1
ATOM 1542 C C . LEU B 1 41 ? -4.711 -24.281 -7.867 1 96.06 41 LEU B C 1
ATOM 1544 O O . LEU B 1 41 ? -4.293 -24.656 -8.969 1 96.06 41 LEU B O 1
ATOM 1548 N N . GLY B 1 42 ? -4.055 -24.562 -6.711 1 95.75 42 GLY B N 1
ATOM 1549 C CA . GLY B 1 42 ? -3.027 -25.594 -6.703 1 95.75 42 GLY B CA 1
ATOM 1550 C C . GLY B 1 42 ? -1.624 -25.031 -6.559 1 95.75 42 GLY B C 1
ATOM 1551 O O . GLY B 1 42 ? -0.653 -25.797 -6.488 1 95.75 42 GLY B O 1
ATOM 1552 N N . LEU B 1 43 ? -1.506 -23.766 -6.59 1 97.19 43 LEU B N 1
ATOM 1553 C CA . LEU B 1 43 ? -0.213 -23.125 -6.379 1 97.19 43 LEU B CA 1
ATOM 1554 C C . LEU B 1 43 ? -0.042 -22.703 -4.922 1 97.19 43 LEU B C 1
ATOM 1556 O O . LEU B 1 43 ? -0.141 -21.531 -4.594 1 97.19 43 LEU B O 1
ATOM 1560 N N . THR B 1 44 ? 0.351 -23.641 -4.117 1 96.81 44 THR B N 1
ATOM 1561 C CA . THR B 1 44 ? 0.491 -23.422 -2.682 1 96.81 44 THR B CA 1
ATOM 1562 C C . THR B 1 44 ? 1.892 -22.906 -2.348 1 96.81 44 THR B C 1
ATOM 1564 O O . THR B 1 44 ? 2.818 -23.062 -3.148 1 96.81 44 THR B O 1
ATOM 1567 N N . ALA B 1 45 ? 1.996 -22.359 -1.171 1 94.31 45 ALA B N 1
ATOM 1568 C CA . ALA B 1 45 ? 3.312 -21.953 -0.683 1 94.31 45 ALA B CA 1
ATOM 1569 C C . ALA B 1 45 ? 4.27 -23.141 -0.648 1 94.31 45 ALA B C 1
ATOM 1571 O O . ALA B 1 45 ? 5.453 -23 -0.967 1 94.31 45 ALA B O 1
ATOM 1572 N N . LEU B 1 46 ? 3.785 -24.297 -0.31 1 94.56 46 LEU B N 1
ATOM 1573 C CA . LEU B 1 46 ? 4.594 -25.516 -0.25 1 94.56 46 LEU B CA 1
ATOM 1574 C C . LEU B 1 46 ? 5.098 -25.891 -1.637 1 94.56 46 LEU B C 1
ATOM 1576 O O . LEU B 1 46 ? 6.27 -26.234 -1.806 1 94.56 46 LEU B O 1
ATOM 1580 N N . GLU B 1 47 ? 4.227 -25.859 -2.617 1 96 47 GLU B N 1
ATOM 1581 C CA . GLU B 1 47 ? 4.625 -26.203 -3.98 1 96 47 GLU B CA 1
ATOM 1582 C C . GLU B 1 47 ? 5.664 -25.219 -4.516 1 96 47 GLU B C 1
ATOM 1584 O O . GLU B 1 47 ? 6.609 -25.609 -5.199 1 96 47 GLU B O 1
ATOM 1589 N N . MET B 1 48 ? 5.43 -23.969 -4.234 1 95.88 48 MET B N 1
ATOM 1590 C CA . MET B 1 48 ? 6.398 -22.953 -4.645 1 95.88 48 MET B CA 1
ATOM 1591 C C . MET B 1 48 ? 7.762 -23.219 -4.016 1 95.88 48 MET B C 1
ATOM 1593 O O . MET B 1 48 ? 8.789 -23.141 -4.695 1 95.88 48 MET B O 1
ATOM 1597 N N . HIS B 1 49 ? 7.766 -23.5 -2.766 1 94.56 49 HIS B N 1
ATOM 1598 C CA . HIS B 1 49 ? 9.008 -23.797 -2.059 1 94.56 49 HIS B CA 1
ATOM 1599 C C . HIS B 1 49 ? 9.695 -25.031 -2.648 1 94.56 49 HIS B C 1
ATOM 1601 O O . HIS B 1 49 ? 10.898 -25 -2.908 1 94.56 49 HIS B O 1
ATOM 1607 N N . LYS B 1 50 ? 8.969 -26.109 -2.93 1 95.69 50 LYS B N 1
ATOM 1608 C CA . LYS B 1 50 ? 9.492 -27.344 -3.5 1 95.69 50 LYS B CA 1
ATOM 1609 C C . LYS B 1 50 ? 10.117 -27.094 -4.867 1 95.69 50 LYS B C 1
ATOM 1611 O O . LYS B 1 50 ? 11.148 -27.688 -5.199 1 95.69 50 LYS B O 1
ATOM 1616 N N . GLN B 1 51 ? 9.5 -26.281 -5.574 1 96.19 51 GLN B N 1
ATOM 1617 C CA . GLN B 1 51 ? 9.961 -26.016 -6.934 1 96.19 51 GLN B CA 1
ATOM 1618 C C . GLN B 1 51 ? 10.93 -24.844 -6.977 1 96.19 51 GLN B C 1
ATOM 1620 O O . GLN B 1 51 ? 11.398 -24.453 -8.047 1 96.19 51 GLN B O 1
ATOM 1625 N N . HIS B 1 52 ? 11.195 -24.203 -5.934 1 95.75 52 HIS B N 1
ATOM 1626 C CA . HIS B 1 52 ? 12.219 -23.188 -5.75 1 95.75 52 HIS B CA 1
ATOM 1627 C C . HIS B 1 52 ? 11.898 -21.938 -6.566 1 95.75 52 HIS B C 1
ATOM 1629 O O . HIS B 1 52 ? 12.758 -21.422 -7.285 1 95.75 52 HIS B O 1
ATOM 1635 N N . PHE B 1 53 ? 10.648 -21.516 -6.492 1 97 53 PHE B N 1
ATOM 1636 C CA . PHE B 1 53 ? 10.289 -20.219 -7.059 1 97 53 PHE B CA 1
ATOM 1637 C C . PHE B 1 53 ? 9.203 -19.547 -6.227 1 97 53 PHE B C 1
ATOM 1639 O O . PHE B 1 53 ? 8.57 -20.188 -5.387 1 97 53 PHE B O 1
ATOM 1646 N N . GLY B 1 54 ? 9.031 -18.25 -6.371 1 95.75 54 GLY B N 1
ATOM 1647 C CA . GLY B 1 54 ? 8 -17.469 -5.711 1 95.75 54 GLY B CA 1
ATOM 1648 C C . GLY B 1 54 ? 7.75 -16.125 -6.383 1 95.75 54 GLY B C 1
ATOM 1649 O O . GLY B 1 54 ? 8.43 -15.773 -7.348 1 95.75 54 GLY B O 1
ATOM 1650 N N . PRO B 1 55 ? 6.777 -15.508 -5.879 1 95.88 55 PRO B N 1
ATOM 1651 C CA . PRO B 1 55 ? 6.438 -14.219 -6.484 1 95.88 55 PRO B CA 1
ATOM 1652 C C . PRO B 1 55 ? 7.367 -13.094 -6.035 1 95.88 55 PRO B C 1
ATOM 1654 O O . PRO B 1 55 ? 7.887 -13.125 -4.918 1 95.88 55 PRO B O 1
ATOM 1657 N N . ILE B 1 56 ? 7.551 -12.172 -6.918 1 95.88 56 ILE B N 1
ATOM 1658 C CA . ILE B 1 56 ? 8.195 -10.898 -6.605 1 95.88 56 ILE B CA 1
ATOM 1659 C C . ILE B 1 56 ? 7.309 -9.742 -7.07 1 95.88 56 ILE B C 1
ATOM 1661 O O . ILE B 1 56 ? 6.703 -9.812 -8.141 1 95.88 56 ILE B O 1
ATOM 1665 N N . LEU B 1 57 ? 7.191 -8.773 -6.234 1 97.25 57 LEU B N 1
ATOM 1666 C CA . LEU B 1 57 ? 6.332 -7.637 -6.559 1 97.25 57 LEU B CA 1
ATOM 1667 C C . LEU B 1 57 ? 7.16 -6.414 -6.938 1 97.25 57 LEU B C 1
ATOM 1669 O O . LEU B 1 57 ? 8.164 -6.113 -6.289 1 97.25 57 LEU B O 1
ATOM 1673 N N . PHE B 1 58 ? 6.699 -5.707 -7.945 1 97.69 58 PHE B N 1
ATOM 1674 C CA . PHE B 1 58 ? 7.352 -4.496 -8.43 1 97.69 58 PHE B CA 1
ATOM 1675 C C . PHE B 1 58 ? 6.617 -3.254 -7.938 1 97.69 58 PHE B C 1
ATOM 1677 O O . PHE B 1 58 ? 7.238 -2.215 -7.703 1 97.69 58 PHE B O 1
ATOM 1684 N N . LYS B 1 59 ? 5.398 -3.43 -7.934 1 98.56 59 LYS B N 1
ATOM 1685 C CA . LYS B 1 59 ? 4.555 -2.283 -7.609 1 98.56 59 LYS B CA 1
ATOM 1686 C C . LYS B 1 59 ? 3.236 -2.73 -6.984 1 98.56 59 LYS B C 1
ATOM 1688 O O . LYS B 1 59 ? 2.672 -3.754 -7.375 1 98.56 59 LYS B O 1
ATOM 1693 N N . GLU B 1 60 ? 2.801 -2.043 -6.086 1 98.69 60 GLU B N 1
ATOM 1694 C CA . GLU B 1 60 ? 1.489 -2.23 -5.469 1 98.69 60 GLU B CA 1
ATOM 1695 C C . GLU B 1 60 ? 0.808 -0.892 -5.203 1 98.69 60 GLU B C 1
ATOM 1697 O O . GLU B 1 60 ? 1.454 0.065 -4.77 1 98.69 60 GLU B O 1
ATOM 1702 N N . GLU B 1 61 ? -0.481 -0.867 -5.484 1 98.81 61 GLU B N 1
ATOM 1703 C CA . GLU B 1 61 ? -1.24 0.375 -5.363 1 98.81 61 GLU B CA 1
ATOM 1704 C C . GLU B 1 61 ? -2.648 0.111 -4.84 1 98.81 61 GLU B C 1
ATOM 1706 O O . GLU B 1 61 ? -3.266 -0.899 -5.184 1 98.81 61 GLU B O 1
ATOM 1711 N N . CYS B 1 62 ? -3.078 1.013 -4.031 1 98.88 62 CYS B N 1
ATOM 1712 C CA . CYS B 1 62 ? -4.473 0.991 -3.602 1 98.88 62 CYS B CA 1
ATOM 1713 C C . CYS B 1 62 ? -5.152 2.324 -3.893 1 98.88 62 CYS B C 1
ATOM 1715 O O . CYS B 1 62 ? -4.625 3.383 -3.547 1 98.88 62 CYS B O 1
ATOM 1717 N N . VAL B 1 63 ? -6.254 2.293 -4.594 1 98.81 63 VAL B N 1
ATOM 1718 C CA . VAL B 1 63 ? -7.152 3.434 -4.746 1 98.81 63 VAL B CA 1
ATOM 1719 C C . VAL B 1 63 ? -8.289 3.336 -3.734 1 98.81 63 VAL B C 1
ATOM 1721 O O . VAL B 1 63 ? -9.094 2.398 -3.779 1 98.81 63 VAL B O 1
ATOM 1724 N N . PHE B 1 64 ? -8.297 4.312 -2.865 1 98.62 64 PHE B N 1
ATOM 1725 C CA . PHE B 1 64 ? -9.312 4.34 -1.825 1 98.62 64 PHE B CA 1
ATOM 1726 C C . PHE B 1 64 ? -10.547 5.105 -2.295 1 98.62 64 PHE B C 1
ATOM 1728 O O . PHE B 1 64 ? -10.477 6.309 -2.555 1 98.62 64 PHE B O 1
ATOM 1735 N N . LYS B 1 65 ? -11.688 4.418 -2.33 1 98.31 65 LYS B N 1
ATOM 1736 C CA . LYS B 1 65 ? -12.891 5.062 -2.846 1 98.31 65 LYS B CA 1
ATOM 1737 C C . LYS B 1 65 ? -13.789 5.531 -1.707 1 98.31 65 LYS B C 1
ATOM 1739 O O . LYS B 1 65 ? -14.344 6.633 -1.759 1 98.31 65 LYS B O 1
ATOM 1744 N N . ARG B 1 66 ? -14.016 4.668 -0.743 1 96.56 66 ARG B N 1
ATOM 1745 C CA . ARG B 1 66 ? -14.828 4.969 0.432 1 96.56 66 ARG B CA 1
ATOM 1746 C C . ARG B 1 66 ? -14.25 4.309 1.68 1 96.56 66 ARG B C 1
ATOM 1748 O O . ARG B 1 66 ? -13.633 3.248 1.597 1 96.56 66 ARG B O 1
ATOM 1755 N N . GLU B 1 67 ? -14.547 4.941 2.76 1 95.38 67 GLU B N 1
ATOM 1756 C CA . GLU B 1 67 ? -14.031 4.41 4.02 1 95.38 67 GLU B CA 1
ATOM 1757 C C . GLU B 1 67 ? -14.742 3.115 4.402 1 95.38 67 GLU B C 1
ATOM 1759 O O . GLU B 1 67 ? -15.906 2.914 4.055 1 95.38 67 GLU B O 1
ATOM 1764 N N . ILE B 1 68 ? -14.055 2.289 5.078 1 97.62 68 ILE B N 1
ATOM 1765 C CA . ILE B 1 68 ? -14.594 1.051 5.633 1 97.62 68 ILE B CA 1
ATOM 1766 C C . ILE B 1 68 ? -14.523 1.095 7.16 1 97.62 68 ILE B C 1
ATOM 1768 O O . ILE B 1 68 ? -13.508 1.508 7.727 1 97.62 68 ILE B O 1
ATOM 1772 N N . HIS B 1 69 ? -15.562 0.735 7.867 1 95.88 69 HIS B N 1
ATOM 1773 C CA . HIS B 1 69 ? -15.648 0.782 9.32 1 95.88 69 HIS B CA 1
ATOM 1774 C C . HIS B 1 69 ? -15.789 -0.617 9.914 1 95.88 69 HIS B C 1
ATOM 1776 O O . HIS B 1 69 ? -16.094 -1.569 9.188 1 95.88 69 HIS B O 1
ATOM 1782 N N . PHE B 1 70 ? -15.531 -0.597 11.203 1 94.62 70 PHE B N 1
ATOM 1783 C CA . PHE B 1 70 ? -15.789 -1.848 11.914 1 94.62 70 PHE B CA 1
ATOM 1784 C C . PHE B 1 70 ? -17.25 -2.264 11.773 1 94.62 70 PHE B C 1
ATOM 1786 O O . PHE B 1 70 ? -18.141 -1.425 11.852 1 94.62 70 PHE B O 1
ATOM 1793 N N . GLY B 1 71 ? -17.5 -3.611 11.477 1 93 71 GLY B N 1
ATOM 1794 C CA . GLY B 1 71 ? -18.859 -4.109 11.367 1 93 71 GLY B CA 1
ATOM 1795 C C . GLY B 1 71 ? -19.391 -4.098 9.938 1 93 71 GLY B C 1
ATOM 1796 O O . GLY B 1 71 ? -20.391 -4.738 9.641 1 93 71 GLY B O 1
ATOM 1797 N N . ASP B 1 72 ? -18.781 -3.271 9.086 1 96.38 72 ASP B N 1
ATOM 1798 C CA . ASP B 1 72 ? -19.188 -3.309 7.684 1 96.38 72 ASP B CA 1
ATOM 1799 C C . ASP B 1 72 ? -19.062 -4.719 7.113 1 96.38 72 ASP B C 1
ATOM 1801 O O . ASP B 1 72 ? -18.109 -5.441 7.426 1 96.38 72 ASP B O 1
ATOM 1805 N N . LYS B 1 73 ? -20.016 -5.07 6.305 1 98.06 73 LYS B N 1
ATOM 1806 C CA . LYS B 1 73 ? -19.891 -6.297 5.52 1 98.06 73 LYS B CA 1
ATOM 1807 C C . LYS B 1 73 ? -19.188 -6.035 4.191 1 98.06 73 LYS B C 1
ATOM 1809 O O . LYS B 1 73 ? -19.75 -5.387 3.305 1 98.06 73 LYS B O 1
ATOM 1814 N N . ILE B 1 74 ? -18.016 -6.508 4.066 1 98.62 74 ILE B N 1
ATOM 1815 C CA . ILE B 1 74 ? -17.172 -6.223 2.906 1 98.62 74 ILE B CA 1
ATOM 1816 C C . ILE B 1 74 ? -16.797 -7.527 2.215 1 98.62 74 ILE B C 1
ATOM 1818 O O . ILE B 1 74 ? -16.438 -8.508 2.875 1 98.62 74 ILE B O 1
ATOM 1822 N N . PHE B 1 75 ? -16.828 -7.504 0.909 1 98.56 75 PHE B N 1
ATOM 1823 C CA . PHE B 1 75 ? -16.422 -8.633 0.085 1 98.56 75 PHE B CA 1
ATOM 1824 C C . PHE B 1 75 ? -15.219 -8.266 -0.77 1 98.56 75 PHE B C 1
ATOM 1826 O O . PHE B 1 75 ? -15.117 -7.145 -1.265 1 98.56 75 PHE B O 1
ATOM 1833 N N . ILE B 1 76 ? -14.367 -9.211 -0.912 1 98.62 76 ILE B N 1
ATOM 1834 C CA . ILE B 1 76 ? -13.188 -9.008 -1.753 1 98.62 76 ILE B CA 1
ATOM 1835 C C . ILE B 1 76 ? -13.227 -9.992 -2.926 1 98.62 76 ILE B C 1
ATOM 1837 O O . ILE B 1 76 ? -13.578 -11.156 -2.756 1 98.62 76 ILE B O 1
ATOM 1841 N N . THR B 1 77 ? -12.883 -9.453 -4.109 1 97.81 77 THR B N 1
ATOM 1842 C CA . THR B 1 77 ? -12.766 -10.25 -5.324 1 97.81 77 THR B CA 1
ATOM 1843 C C . THR B 1 77 ? -11.391 -10.062 -5.965 1 97.81 77 THR B C 1
ATOM 1845 O O . THR B 1 77 ? -10.852 -8.953 -5.977 1 97.81 77 THR B O 1
ATOM 1848 N N . THR B 1 78 ? -10.859 -11.109 -6.5 1 97.69 78 THR B N 1
ATOM 1849 C CA . THR B 1 78 ? -9.539 -11.086 -7.125 1 97.69 78 THR B CA 1
ATOM 1850 C C . THR B 1 78 ? -9.625 -11.523 -8.586 1 97.69 78 THR B C 1
ATOM 1852 O O . THR B 1 78 ? -10.211 -12.57 -8.891 1 97.69 78 THR B O 1
ATOM 1855 N N . LYS B 1 79 ? -9.039 -10.711 -9.438 1 97.25 79 LYS B N 1
ATOM 1856 C CA . LYS B 1 79 ? -9.023 -11.016 -10.867 1 97.25 79 LYS B CA 1
ATOM 1857 C C . LYS B 1 79 ? -7.676 -10.672 -11.492 1 97.25 79 LYS B C 1
ATOM 1859 O O . LYS B 1 79 ? -6.945 -9.828 -10.977 1 97.25 79 LYS B O 1
ATOM 1864 N N . MET B 1 80 ? -7.367 -11.328 -12.602 1 97.31 80 MET B N 1
ATOM 1865 C CA . MET B 1 80 ? -6.219 -10.961 -13.422 1 97.31 80 MET B CA 1
ATOM 1866 C C . MET B 1 80 ? -6.539 -9.758 -14.305 1 97.31 80 MET B C 1
ATOM 1868 O O . MET B 1 80 ? -7.516 -9.773 -15.055 1 97.31 80 MET B O 1
ATOM 1872 N N . SER B 1 81 ? -5.73 -8.742 -14.211 1 97.19 81 SER B N 1
ATOM 1873 C CA . SER B 1 81 ? -6.008 -7.551 -15.008 1 97.19 81 SER B CA 1
ATOM 1874 C C . SER B 1 81 ? -5.117 -7.492 -16.25 1 97.19 81 SER B C 1
ATOM 1876 O O . SER B 1 81 ? -5.551 -7.031 -17.297 1 97.19 81 SER B O 1
ATOM 1878 N N . LYS B 1 82 ? -3.857 -7.832 -16.078 1 97.5 82 LYS B N 1
ATOM 1879 C CA . LYS B 1 82 ? -2.904 -7.891 -17.188 1 97.5 82 LYS B CA 1
ATOM 1880 C C . LYS B 1 82 ? -1.967 -9.086 -17.047 1 97.5 82 LYS B C 1
ATOM 1882 O O . LYS B 1 82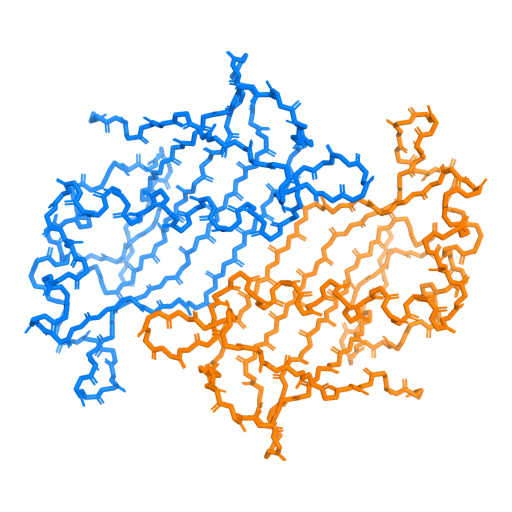 ? -1.673 -9.516 -15.922 1 97.5 82 LYS B O 1
ATOM 1887 N N .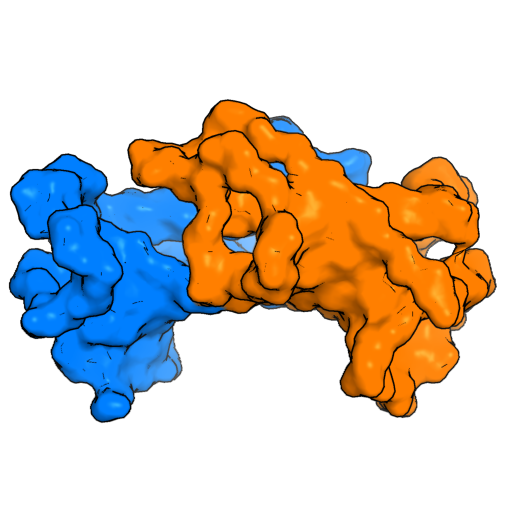 MET B 1 83 ? -1.53 -9.516 -18.188 1 97.62 83 MET B N 1
ATOM 1888 C CA . MET B 1 83 ? -0.562 -10.609 -18.141 1 97.62 83 MET B CA 1
ATOM 1889 C C . MET B 1 83 ? 0.181 -10.727 -19.469 1 97.62 83 MET B C 1
ATOM 1891 O O . MET B 1 83 ? -0.408 -10.539 -20.531 1 97.62 83 MET B O 1
ATOM 1895 N N . LYS B 1 84 ? 1.415 -10.992 -19.359 1 96.69 84 LYS B N 1
ATOM 1896 C CA . LYS B 1 84 ? 2.113 -11.414 -20.578 1 96.69 84 LYS B CA 1
ATOM 1897 C C . LYS B 1 84 ? 1.647 -12.789 -21.031 1 96.69 84 LYS B C 1
ATOM 1899 O O . LYS B 1 84 ? 1.21 -13.602 -20.219 1 96.69 84 LYS B O 1
ATOM 1904 N N . GLU B 1 85 ? 1.874 -13.102 -22.312 1 93.06 85 GLU B N 1
ATOM 1905 C CA . GLU B 1 85 ? 1.427 -14.375 -22.859 1 93.06 85 GLU B CA 1
ATOM 1906 C C . GLU B 1 85 ? 2.086 -15.555 -22.156 1 93.06 85 GLU B C 1
ATOM 1908 O O . GLU B 1 85 ? 1.446 -16.578 -21.922 1 93.06 85 GLU B O 1
ATOM 1913 N N . ASP B 1 86 ? 3.326 -15.328 -21.812 1 94.69 86 ASP B N 1
ATOM 1914 C CA . ASP B 1 86 ? 4.062 -16.422 -21.172 1 94.69 86 ASP B CA 1
ATOM 1915 C C . ASP B 1 86 ? 3.938 -16.344 -19.656 1 94.69 86 ASP B C 1
ATOM 1917 O O . ASP B 1 86 ? 4.672 -17.031 -18.938 1 94.69 86 ASP B O 1
ATOM 1921 N N . ALA B 1 87 ? 3.148 -15.445 -19.141 1 95.5 87 ALA B N 1
ATOM 1922 C CA . ALA B 1 87 ? 2.828 -15.273 -17.719 1 95.5 87 ALA B CA 1
ATOM 1923 C C . ALA B 1 87 ? 4.059 -14.852 -16.922 1 95.5 87 ALA B C 1
ATOM 1925 O O . ALA B 1 87 ? 4.113 -15.031 -15.711 1 95.5 87 ALA B O 1
ATOM 1926 N N . SER B 1 88 ? 5.023 -14.352 -17.609 1 96.62 88 SER B N 1
ATOM 1927 C CA . SER B 1 88 ? 6.25 -13.93 -16.938 1 96.62 88 SER B CA 1
ATOM 1928 C C . SER B 1 88 ? 6.023 -12.664 -16.109 1 96.62 88 SER B C 1
ATOM 1930 O O . SER B 1 88 ? 6.742 -12.406 -15.148 1 96.62 88 SER B O 1
ATOM 1932 N N . ARG B 1 89 ? 5.047 -11.891 -16.531 1 97.44 89 ARG B N 1
ATOM 1933 C CA . ARG B 1 89 ? 4.609 -10.695 -15.82 1 97.44 89 ARG B CA 1
ATOM 1934 C C . ARG B 1 89 ? 3.088 -10.641 -15.727 1 97.44 89 ARG B C 1
ATOM 1936 O O . ARG B 1 89 ? 2.387 -11.055 -16.656 1 97.44 89 ARG B O 1
ATOM 1943 N N . TRP B 1 90 ? 2.73 -10.141 -14.664 1 98.25 90 TRP B N 1
ATOM 1944 C CA . TRP B 1 90 ? 1.291 -10.156 -14.422 1 98.25 90 TRP B CA 1
ATOM 1945 C C . TRP B 1 90 ? 0.877 -8.992 -13.523 1 98.25 90 TRP B C 1
ATOM 1947 O O . TRP B 1 90 ? 1.702 -8.438 -12.797 1 98.25 90 TRP B O 1
ATOM 1957 N N . SER B 1 91 ? -0.409 -8.578 -13.648 1 98.44 91 SER B N 1
ATOM 1958 C CA . SER B 1 91 ? -1.101 -7.652 -12.758 1 98.44 91 SER B CA 1
ATOM 1959 C C . SER B 1 91 ? -2.395 -8.258 -12.227 1 98.44 91 SER B C 1
ATOM 1961 O O . SER B 1 91 ? -3.232 -8.727 -13 1 98.44 91 SER B O 1
ATOM 1963 N N . ILE B 1 92 ? -2.502 -8.242 -10.969 1 97.94 92 ILE B N 1
ATOM 1964 C CA . ILE B 1 92 ? -3.688 -8.758 -10.297 1 97.94 92 ILE B CA 1
ATOM 1965 C C . ILE B 1 92 ? -4.402 -7.625 -9.562 1 97.94 92 ILE B C 1
ATOM 1967 O O . ILE B 1 92 ? -3.76 -6.781 -8.938 1 97.94 92 ILE B O 1
ATOM 1971 N N . THR B 1 93 ? -5.711 -7.656 -9.656 1 98.06 93 THR B N 1
ATOM 1972 C CA . THR B 1 93 ? -6.523 -6.617 -9.031 1 98.06 93 THR B CA 1
ATOM 1973 C C . THR B 1 93 ? -7.477 -7.223 -8 1 98.06 93 THR B C 1
ATOM 1975 O O . THR B 1 93 ? -8.094 -8.258 -8.258 1 98.06 93 THR B O 1
ATOM 1978 N N . HIS B 1 94 ? -7.535 -6.578 -6.832 1 98.44 94 HIS B N 1
ATOM 1979 C CA . HIS B 1 94 ? -8.5 -6.891 -5.785 1 98.44 94 HIS B CA 1
ATOM 1980 C C . HIS B 1 94 ? -9.508 -5.754 -5.605 1 98.44 94 HIS B C 1
ATOM 1982 O O . HIS B 1 94 ? -9.117 -4.59 -5.492 1 98.44 94 HIS B O 1
ATOM 1988 N N . GLU B 1 95 ? -10.742 -6.133 -5.594 1 98.44 95 GLU B N 1
ATOM 1989 C CA . GLU B 1 95 ? -11.789 -5.148 -5.324 1 98.44 95 GLU B CA 1
ATOM 1990 C C . GLU B 1 95 ? -12.508 -5.453 -4.012 1 98.44 95 GLU B C 1
ATOM 1992 O O . GLU B 1 95 ? -12.898 -6.594 -3.762 1 98.44 95 GLU B O 1
ATOM 1997 N N . LEU B 1 96 ? -12.594 -4.492 -3.17 1 98.75 96 LEU B N 1
ATOM 1998 C CA . LEU B 1 96 ? -13.406 -4.559 -1.957 1 98.75 96 LEU B CA 1
ATOM 1999 C C . LEU B 1 96 ? -14.75 -3.875 -2.164 1 98.75 96 LEU B C 1
ATOM 2001 O O . LEU B 1 96 ? -14.805 -2.68 -2.463 1 98.75 96 LEU B O 1
ATOM 2005 N N . ILE B 1 97 ? -15.758 -4.629 -1.939 1 98.44 97 ILE B N 1
ATOM 2006 C CA . ILE B 1 97 ? -17.109 -4.188 -2.25 1 98.44 97 ILE B CA 1
ATOM 2007 C C . ILE B 1 97 ? -18.016 -4.402 -1.038 1 98.44 97 ILE B C 1
ATOM 2009 O O . ILE B 1 97 ? -17.938 -5.438 -0.372 1 98.44 97 ILE B O 1
ATOM 2013 N N . ASP B 1 98 ? -18.922 -3.463 -0.811 1 98.06 98 ASP B N 1
ATOM 2014 C CA . ASP B 1 98 ? -19.812 -3.641 0.327 1 98.06 98 ASP B CA 1
ATOM 2015 C C . ASP B 1 98 ? -21.062 -4.406 -0.078 1 98.06 98 ASP B C 1
ATOM 2017 O O . ASP B 1 98 ? -21.188 -4.848 -1.223 1 98.06 98 ASP B O 1
ATOM 2021 N N . GLU B 1 99 ? -21.969 -4.59 0.846 1 95.94 99 GLU B N 1
ATOM 2022 C CA . GLU B 1 99 ? -23.156 -5.418 0.639 1 95.94 99 GLU B CA 1
ATOM 2023 C C . GLU B 1 99 ? -24.078 -4.797 -0.393 1 95.94 99 GLU B C 1
ATOM 2025 O O . GLU B 1 99 ? -24.891 -5.496 -1.017 1 95.94 99 GLU B O 1
ATOM 2030 N N . GLU B 1 100 ? -23.969 -3.533 -0.541 1 97.25 100 GLU B N 1
ATOM 2031 C CA . GLU B 1 100 ? -24.844 -2.824 -1.479 1 97.25 100 GLU B CA 1
ATOM 2032 C C . GLU B 1 100 ? -24.219 -2.766 -2.869 1 97.25 100 GLU B C 1
ATOM 2034 O O . GLU B 1 100 ? -24.812 -2.221 -3.803 1 97.25 100 GLU B O 1
ATOM 2039 N N . GLY B 1 101 ? -23.031 -3.242 -3.016 1 96.69 101 GLY B N 1
ATOM 2040 C CA . GLY B 1 101 ? -22.375 -3.281 -4.309 1 96.69 101 GLY B CA 1
ATOM 2041 C C . GLY B 1 101 ? -21.484 -2.076 -4.566 1 96.69 101 GLY B C 1
ATOM 2042 O O . GLY B 1 101 ? -20.969 -1.905 -5.668 1 96.69 101 GLY B O 1
ATOM 2043 N N . ASN B 1 102 ? -21.281 -1.221 -3.535 1 97.81 102 ASN B N 1
ATOM 2044 C CA . ASN B 1 102 ? -20.406 -0.068 -3.691 1 97.81 102 ASN B CA 1
ATOM 2045 C C . ASN B 1 102 ? -18.922 -0.469 -3.609 1 97.81 102 ASN B C 1
ATOM 2047 O O . ASN B 1 102 ? -18.531 -1.208 -2.707 1 97.81 102 ASN B O 1
ATOM 2051 N N . LEU B 1 103 ? -18.172 0.015 -4.57 1 98.56 103 LEU B N 1
ATOM 2052 C CA . LEU B 1 103 ? -16.719 -0.183 -4.531 1 98.56 103 LEU B CA 1
ATOM 2053 C C . LEU B 1 103 ? -16.094 0.663 -3.432 1 98.56 103 LEU B C 1
ATOM 2055 O O . LEU B 1 103 ? -16.219 1.89 -3.436 1 98.56 103 LEU B O 1
ATOM 2059 N N . LYS B 1 104 ? -15.422 -0.008 -2.508 1 98.69 104 LYS B N 1
ATOM 2060 C CA . LYS B 1 104 ? -14.789 0.692 -1.396 1 98.69 104 LYS B CA 1
ATOM 2061 C C . LYS B 1 104 ? -13.312 0.956 -1.685 1 98.69 104 LYS B C 1
ATOM 2063 O O . LYS B 1 104 ? -12.773 1.994 -1.295 1 98.69 104 LYS B O 1
ATOM 2068 N N . ALA B 1 105 ? -12.664 0.023 -2.357 1 98.81 105 ALA B N 1
ATOM 2069 C CA . ALA B 1 105 ? -11.258 0.171 -2.703 1 98.81 105 ALA B CA 1
ATOM 2070 C C . ALA B 1 105 ? -10.859 -0.797 -3.814 1 98.81 105 ALA B C 1
ATOM 2072 O O . ALA B 1 105 ? -11.516 -1.819 -4.02 1 98.81 105 ALA B O 1
ATOM 2073 N N . LYS B 1 106 ? -9.859 -0.441 -4.508 1 98.81 106 LYS B N 1
ATOM 2074 C CA . LYS B 1 106 ? -9.242 -1.292 -5.52 1 98.81 106 LYS B CA 1
ATOM 2075 C C . LYS B 1 106 ? -7.738 -1.396 -5.309 1 98.81 106 LYS B C 1
ATOM 2077 O O . LYS B 1 106 ? -7.039 -0.38 -5.266 1 98.81 106 LYS B O 1
ATOM 2082 N N . ILE B 1 107 ? -7.207 -2.568 -5.148 1 98.75 107 ILE B N 1
ATOM 2083 C CA . ILE B 1 107 ? -5.781 -2.84 -4.988 1 98.75 107 ILE B CA 1
ATOM 2084 C C . ILE B 1 107 ? -5.238 -3.502 -6.25 1 98.75 107 ILE B C 1
ATOM 2086 O O . ILE B 1 107 ? -5.805 -4.484 -6.738 1 98.75 107 ILE B O 1
ATOM 2090 N N . THR B 1 108 ? -4.156 -3.004 -6.758 1 98.69 108 THR B N 1
ATOM 2091 C CA . THR B 1 108 ? -3.484 -3.623 -7.895 1 98.69 108 THR B CA 1
ATOM 2092 C C . THR B 1 108 ? -2.031 -3.943 -7.555 1 98.69 108 THR B C 1
ATOM 2094 O O . THR B 1 108 ? -1.341 -3.133 -6.934 1 98.69 108 THR B O 1
ATOM 2097 N N . VAL B 1 109 ? -1.617 -5.102 -7.934 1 98.56 109 VAL B N 1
ATOM 2098 C CA . VAL B 1 109 ? -0.24 -5.523 -7.699 1 98.56 109 VAL B CA 1
ATOM 2099 C C . VAL B 1 109 ? 0.377 -6.023 -9 1 98.56 109 VAL B C 1
ATOM 2101 O O . VAL B 1 109 ? -0.278 -6.727 -9.773 1 98.56 109 VAL B O 1
ATOM 2104 N N . ASP B 1 110 ? 1.61 -5.57 -9.258 1 98.56 110 ASP B N 1
ATOM 2105 C CA . ASP B 1 110 ? 2.393 -6.004 -10.414 1 98.56 110 ASP B CA 1
ATOM 2106 C C . ASP B 1 110 ? 3.574 -6.867 -9.984 1 98.56 110 ASP B C 1
ATOM 2108 O O . ASP B 1 110 ? 4.289 -6.527 -9.039 1 98.56 110 ASP B O 1
ATOM 2112 N N . GLY B 1 111 ? 3.742 -7.938 -10.75 1 98 111 GLY B N 1
ATOM 2113 C CA . GLY B 1 111 ? 4.84 -8.789 -10.328 1 98 111 GLY B CA 1
ATOM 2114 C C . GLY B 1 111 ? 5.258 -9.789 -11.391 1 98 111 GLY B C 1
ATOM 2115 O O . GLY B 1 111 ? 4.859 -9.672 -12.555 1 98 111 GLY B O 1
ATOM 2116 N N . ALA B 1 112 ? 6.176 -10.641 -10.938 1 97.94 112 ALA B N 1
ATOM 2117 C CA . ALA B 1 112 ? 6.727 -11.742 -11.719 1 97.94 112 ALA B CA 1
ATOM 2118 C C . ALA B 1 112 ? 7.074 -12.93 -10.828 1 97.94 112 ALA B C 1
ATOM 2120 O O . ALA B 1 112 ? 6.602 -13.023 -9.695 1 97.94 112 ALA B O 1
ATOM 2121 N N . TRP B 1 113 ? 7.77 -13.852 -11.469 1 97.69 113 TRP B N 1
ATOM 2122 C CA . TRP B 1 113 ? 8.234 -15.016 -10.727 1 97.69 113 TRP B CA 1
ATOM 2123 C C . TRP B 1 113 ? 9.75 -15.016 -10.594 1 97.69 113 TRP B C 1
ATOM 2125 O O . TRP B 1 113 ? 10.461 -14.734 -11.562 1 97.69 113 TRP B O 1
ATOM 2135 N N . MET B 1 114 ? 10.148 -15.344 -9.438 1 96.62 114 MET B N 1
ATOM 2136 C CA . MET B 1 114 ? 11.578 -15.367 -9.141 1 96.62 114 MET B CA 1
ATOM 2137 C C . MET B 1 114 ? 12.055 -16.781 -8.852 1 96.62 114 MET B C 1
ATOM 2139 O O . MET B 1 114 ? 11.422 -17.516 -8.078 1 96.62 114 MET B O 1
ATOM 2143 N N . ASP B 1 115 ? 13.148 -17.156 -9.461 1 96.12 115 ASP B N 1
ATOM 2144 C CA . ASP B 1 115 ? 13.852 -18.375 -9.086 1 96.12 115 ASP B CA 1
ATOM 2145 C C . ASP B 1 115 ? 14.633 -18.188 -7.793 1 96.12 115 ASP B C 1
ATOM 2147 O O . ASP B 1 115 ? 15.625 -17.438 -7.766 1 96.12 115 ASP B O 1
ATOM 2151 N N . THR B 1 116 ? 14.297 -18.859 -6.762 1 91.5 116 THR B N 1
ATOM 2152 C CA . THR B 1 116 ? 14.867 -18.578 -5.449 1 91.5 116 THR B CA 1
ATOM 2153 C C . THR B 1 116 ? 16.266 -19.172 -5.312 1 91.5 116 THR B C 1
ATOM 2155 O O . THR B 1 116 ? 17.031 -18.766 -4.445 1 91.5 116 THR B O 1
ATOM 2158 N N . LYS B 1 117 ? 16.578 -20.094 -6.148 1 91.69 117 LYS B N 1
ATOM 2159 C CA . LYS B 1 117 ? 17.922 -20.672 -6.168 1 91.69 117 LYS B CA 1
ATOM 2160 C C . LYS B 1 117 ? 18.891 -19.766 -6.93 1 91.69 117 LYS B C 1
ATOM 2162 O O . LYS B 1 117 ? 19.984 -19.453 -6.43 1 91.69 117 LYS B O 1
ATOM 2167 N N . LEU B 1 118 ? 18.375 -19.328 -8.016 1 91.62 118 LEU B N 1
ATOM 2168 C CA . LEU B 1 118 ? 19.234 -18.516 -8.875 1 91.62 118 LEU B CA 1
ATOM 2169 C C . LEU B 1 118 ? 19.109 -17.031 -8.555 1 91.62 118 LEU B C 1
ATOM 2171 O O . LEU B 1 118 ? 19.938 -16.234 -8.961 1 91.62 118 LEU B O 1
ATOM 2175 N N . ARG B 1 119 ? 18.172 -16.734 -7.902 1 87.88 119 ARG B N 1
ATOM 2176 C CA . ARG B 1 119 ? 17.875 -15.359 -7.512 1 87.88 119 ARG B CA 1
ATOM 2177 C C . ARG B 1 119 ? 17.734 -14.461 -8.734 1 87.88 119 ARG B C 1
ATOM 2179 O O . ARG B 1 119 ? 18.312 -13.383 -8.789 1 87.88 119 ARG B O 1
ATOM 2186 N N . LYS B 1 120 ? 17.062 -14.938 -9.672 1 93.94 120 LYS B N 1
ATOM 2187 C CA . LYS B 1 120 ? 16.719 -14.234 -10.906 1 93.94 120 LYS B CA 1
ATOM 2188 C C . LYS B 1 120 ? 15.273 -14.508 -11.312 1 93.94 120 LYS B C 1
ATOM 2190 O O . LYS B 1 120 ? 14.656 -15.477 -10.836 1 93.94 120 LYS B O 1
ATOM 2195 N N . ILE B 1 121 ? 14.859 -13.664 -12.219 1 94.81 121 ILE B N 1
ATOM 2196 C CA . ILE B 1 121 ? 13.516 -13.875 -12.75 1 94.81 121 ILE B CA 1
ATOM 2197 C C . ILE B 1 121 ? 13.461 -15.211 -13.5 1 94.81 121 ILE B C 1
ATOM 2199 O O . ILE B 1 121 ? 14.383 -15.547 -14.25 1 94.81 121 ILE B O 1
ATOM 2203 N N . CYS B 1 122 ? 12.406 -15.867 -13.273 1 95.12 122 CYS B N 1
ATOM 2204 C CA . CYS B 1 122 ? 12.242 -17.156 -13.938 1 95.12 122 CYS B CA 1
ATOM 2205 C C . CYS B 1 122 ? 12.164 -16.984 -15.453 1 95.12 122 CYS B C 1
ATOM 2207 O O . CYS B 1 122 ? 11.352 -16.203 -15.953 1 95.12 122 CYS B O 1
ATOM 2209 N N . ASN B 1 123 ? 12.867 -17.75 -16.109 1 94.44 123 ASN B N 1
ATOM 2210 C CA . ASN B 1 123 ? 12.82 -17.828 -17.562 1 94.44 123 ASN B CA 1
ATOM 2211 C C . ASN B 1 123 ? 13.172 -19.234 -18.062 1 94.44 123 ASN B C 1
ATOM 2213 O O . ASN B 1 123 ? 14.344 -19.625 -18.047 1 94.44 123 ASN B O 1
ATOM 2217 N N . PRO B 1 124 ? 12.242 -19.984 -18.438 1 95.94 124 PRO B N 1
ATOM 2218 C CA . PRO B 1 124 ? 10.828 -19.641 -18.625 1 95.94 124 PRO B CA 1
ATOM 2219 C C . PRO B 1 124 ? 10.039 -19.641 -17.312 1 95.94 124 PRO B C 1
ATOM 2221 O O . PRO B 1 124 ? 10.555 -20.094 -16.281 1 95.94 124 PRO B O 1
ATOM 2224 N N . THR B 1 125 ? 8.797 -19.125 -17.375 1 96.69 125 THR B N 1
ATOM 2225 C CA . THR B 1 125 ? 7.859 -19.25 -16.266 1 96.69 125 THR B CA 1
ATOM 2226 C C . THR B 1 125 ? 7.594 -20.719 -15.938 1 96.69 125 THR B C 1
ATOM 2228 O O . THR B 1 125 ? 7.383 -21.531 -16.844 1 96.69 125 THR B O 1
ATOM 2231 N N . PRO B 1 126 ? 7.633 -21.047 -14.625 1 96.88 126 PRO B N 1
ATOM 2232 C CA . PRO B 1 126 ? 7.289 -22.422 -14.266 1 96.88 126 PRO B CA 1
ATOM 2233 C C . PRO B 1 126 ? 5.906 -22.828 -14.758 1 96.88 126 PRO B C 1
ATOM 2235 O O . PRO B 1 126 ? 4.957 -22.047 -14.68 1 96.88 126 PRO B O 1
ATOM 2238 N N . GLN B 1 127 ? 5.809 -24.031 -15.234 1 96.81 127 GLN B N 1
ATOM 2239 C CA . GLN B 1 127 ? 4.574 -24.5 -15.852 1 96.81 127 GLN B CA 1
ATOM 2240 C C . GLN B 1 127 ? 3.398 -24.406 -14.883 1 96.81 127 GLN B C 1
ATOM 2242 O O . GLN B 1 127 ? 2.307 -23.984 -15.266 1 96.81 127 GLN B O 1
ATOM 2247 N N . LEU B 1 128 ? 3.621 -24.797 -13.664 1 96.81 128 LEU B N 1
ATOM 2248 C CA . LEU B 1 128 ? 2.562 -24.734 -12.656 1 96.81 128 LEU B CA 1
ATOM 2249 C C . LEU B 1 128 ? 2.031 -23.312 -12.508 1 96.81 128 LEU B C 1
ATOM 2251 O O . LEU B 1 128 ? 0.818 -23.109 -12.453 1 96.81 128 LEU B O 1
ATOM 2255 N N . ALA B 1 129 ? 2.918 -22.359 -12.391 1 97.31 129 ALA B N 1
ATOM 2256 C CA . ALA B 1 129 ? 2.527 -20.953 -12.289 1 97.31 129 ALA B CA 1
ATOM 2257 C C . ALA B 1 129 ? 1.745 -20.516 -13.523 1 97.31 129 ALA B C 1
ATOM 2259 O O . ALA B 1 129 ? 0.725 -19.828 -13.406 1 97.31 129 ALA B O 1
ATOM 2260 N N . MET B 1 130 ? 2.219 -20.922 -14.625 1 96.38 130 MET B N 1
ATOM 2261 C CA . MET B 1 130 ? 1.555 -20.594 -15.883 1 96.38 130 MET B CA 1
ATOM 2262 C C . MET B 1 130 ? 0.123 -21.109 -15.898 1 96.38 130 MET B C 1
ATOM 2264 O O . MET B 1 130 ? -0.811 -20.375 -16.203 1 96.38 130 MET B O 1
ATOM 2268 N N . ASP B 1 131 ? -0.058 -22.359 -15.57 1 96.44 131 ASP B N 1
ATOM 2269 C CA . ASP B 1 131 ? -1.376 -22.984 -15.562 1 96.44 131 ASP B CA 1
ATOM 2270 C C . ASP B 1 131 ? -2.32 -22.266 -14.602 1 96.44 131 ASP B C 1
ATOM 2272 O O . ASP B 1 131 ? -3.463 -21.969 -14.953 1 96.44 131 ASP B O 1
ATOM 2276 N N . VAL B 1 132 ? -1.831 -22 -13.406 1 96.62 132 VAL B N 1
ATOM 2277 C CA . VAL B 1 132 ? -2.656 -21.406 -12.359 1 96.62 132 VAL B CA 1
ATOM 2278 C C . VAL B 1 132 ? -3.041 -19.984 -12.766 1 96.62 132 VAL B C 1
ATOM 2280 O O . VAL B 1 132 ? -4.199 -19.578 -12.625 1 96.62 132 VAL B O 1
ATOM 2283 N N . LEU B 1 133 ? -2.088 -19.172 -13.242 1 96.31 133 LEU B N 1
ATOM 2284 C CA . LEU B 1 133 ? -2.381 -17.781 -13.617 1 96.31 133 LEU B CA 1
ATOM 2285 C C . LEU B 1 133 ? -3.42 -17.734 -14.727 1 96.31 133 LEU B C 1
ATOM 2287 O O . LEU B 1 133 ? -4.27 -16.844 -14.75 1 96.31 133 LEU B O 1
ATOM 2291 N N . HIS B 1 134 ? -3.355 -18.672 -15.617 1 94.06 134 HIS B N 1
ATOM 2292 C CA . HIS B 1 134 ? -4.328 -18.703 -16.703 1 94.06 134 HIS B CA 1
ATOM 2293 C C . HIS B 1 134 ? -5.711 -19.094 -16.188 1 94.06 134 HIS B C 1
ATOM 2295 O O . HIS B 1 134 ? -6.723 -18.812 -16.828 1 94.06 134 HIS B O 1
ATOM 2301 N N . ALA B 1 135 ? -5.727 -19.766 -15.062 1 95.06 135 ALA B N 1
ATOM 2302 C CA . ALA B 1 135 ? -6.996 -20.203 -14.492 1 95.06 135 ALA B CA 1
ATOM 2303 C C . ALA B 1 135 ? -7.641 -19.094 -13.656 1 95.06 135 ALA B C 1
ATOM 2305 O O . ALA B 1 135 ? -8.82 -19.172 -13.32 1 95.06 135 ALA B O 1
ATOM 2306 N N . ILE B 1 136 ? -6.898 -18.047 -13.234 1 95.75 136 ILE B N 1
ATOM 2307 C CA . ILE B 1 136 ? -7.434 -16.938 -12.461 1 95.75 136 ILE B CA 1
ATOM 2308 C C . ILE B 1 136 ? -8.5 -16.203 -13.266 1 95.75 136 ILE B C 1
ATOM 2310 O O . ILE B 1 136 ? -8.297 -15.914 -14.453 1 95.75 136 ILE B O 1
ATOM 2314 N N . PRO B 1 137 ? -9.688 -15.922 -12.641 1 95.12 137 PRO B N 1
ATOM 2315 C CA . PRO B 1 137 ? -10.688 -15.117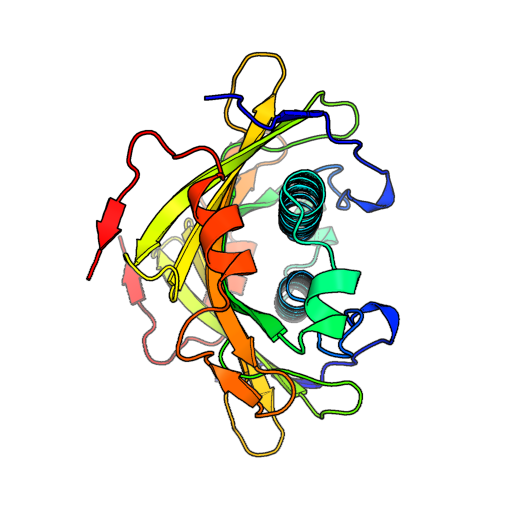 -13.344 1 95.12 137 PRO B CA 1
ATOM 2316 C C . PRO B 1 137 ? -10.117 -13.812 -13.891 1 95.12 137 PRO B C 1
ATOM 2318 O O . PRO B 1 137 ? -9.281 -13.18 -13.242 1 95.12 137 PRO B O 1
ATOM 2321 N N . LYS B 1 138 ? -10.625 -13.445 -15.109 1 95.44 138 LYS B N 1
ATOM 2322 C CA . LYS B 1 138 ? -10.102 -12.258 -15.773 1 95.44 138 LYS B CA 1
ATOM 2323 C C . LYS B 1 138 ? -11 -11.047 -15.523 1 95.44 138 LYS B C 1
ATOM 2325 O O . LYS B 1 138 ? -12.219 -11.18 -15.492 1 95.44 138 LYS B O 1
ATOM 2330 N N . ALA B 1 139 ? -10.305 -9.898 -15.328 1 94.56 139 ALA B N 1
ATOM 2331 C CA . ALA B 1 139 ? -11.062 -8.648 -15.289 1 94.56 139 ALA B CA 1
ATOM 2332 C C . ALA B 1 139 ? -11.727 -8.359 -16.625 1 94.56 139 ALA B C 1
ATOM 2334 O O . ALA B 1 139 ? -11.312 -8.898 -17.656 1 94.56 139 ALA B O 1
ATOM 2335 N N . GLU B 1 140 ? -12.766 -7.496 -16.562 1 90.12 140 GLU B N 1
ATOM 2336 C CA . GLU B 1 140 ? -13.484 -7.156 -17.781 1 90.12 140 GLU B CA 1
ATOM 2337 C C . GLU B 1 140 ? -12.562 -6.504 -18.812 1 90.12 140 GLU B C 1
ATOM 2339 O O . GLU B 1 140 ? -12.688 -6.754 -20 1 90.12 140 GLU B O 1
ATOM 2344 N N . ASP B 1 141 ? -11.625 -5.762 -18.312 1 91.94 141 ASP B N 1
ATOM 2345 C CA . ASP B 1 141 ? -10.703 -5.035 -19.188 1 91.94 141 ASP B CA 1
ATOM 2346 C C . ASP B 1 141 ? -9.344 -5.727 -19.25 1 91.94 141 ASP B C 1
ATOM 2348 O O . ASP B 1 141 ? -8.32 -5.078 -19.484 1 91.94 141 ASP B O 1
ATOM 2352 N N . PHE B 1 142 ? -9.344 -7 -19.156 1 94.19 142 PHE B N 1
ATOM 2353 C CA . PHE B 1 142 ? -8.125 -7.793 -19.141 1 94.19 142 PHE B CA 1
ATOM 2354 C C . PHE B 1 142 ? -7.355 -7.605 -20.453 1 94.19 142 PHE B C 1
ATOM 2356 O O . PHE B 1 142 ? -7.949 -7.605 -21.531 1 94.19 142 PHE B O 1
ATOM 2363 N N . ILE B 1 143 ? -6.062 -7.492 -20.25 1 92.81 143 ILE B N 1
ATOM 2364 C CA . ILE B 1 143 ? -5.188 -7.312 -21.406 1 92.81 143 ILE B CA 1
ATOM 2365 C C . ILE B 1 143 ? -4.059 -8.336 -21.359 1 92.81 143 ILE B C 1
ATOM 2367 O O . ILE B 1 143 ? -3.418 -8.523 -20.328 1 92.81 143 ILE B O 1
ATOM 2371 N N . ILE B 1 144 ? -3.873 -8.992 -22.484 1 91.94 144 ILE B N 1
ATOM 2372 C CA . ILE B 1 144 ? -2.672 -9.789 -22.688 1 91.94 144 ILE B CA 1
ATOM 2373 C C . ILE B 1 144 ? -1.685 -9.023 -23.562 1 91.94 144 ILE B C 1
ATOM 2375 O O . ILE B 1 144 ? -2.055 -8.508 -24.609 1 91.94 144 ILE B O 1
ATOM 2379 N N . TYR B 1 145 ? -0.468 -8.898 -22.969 1 86.19 145 TYR B N 1
ATOM 2380 C CA . TYR B 1 145 ? 0.492 -8.133 -23.766 1 86.19 145 TYR B CA 1
ATOM 2381 C C . TYR B 1 145 ? 1.791 -8.914 -23.938 1 86.19 145 TYR B C 1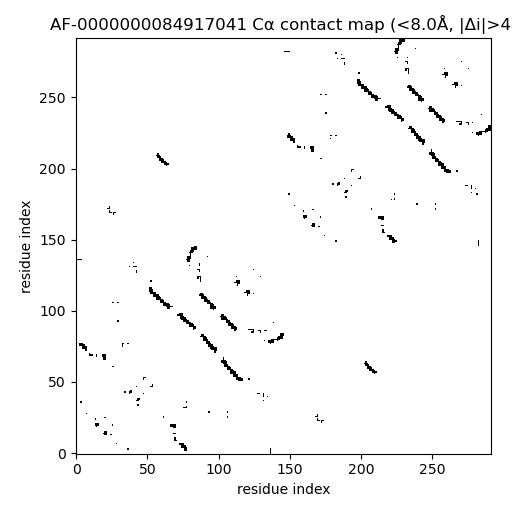
ATOM 2383 O O . TYR B 1 145 ? 1.993 -9.945 -23.297 1 86.19 145 TYR B O 1
ATOM 2391 N N . ASP B 1 146 ? 2.637 -8.398 -25.109 1 80.38 146 ASP B N 1
ATOM 2392 C CA . ASP B 1 146 ? 3.865 -9.102 -25.484 1 80.38 146 ASP B CA 1
ATOM 2393 C C . ASP B 1 146 ? 5.051 -8.594 -24.672 1 80.38 146 ASP B C 1
ATOM 2395 O O . ASP B 1 146 ? 5.082 -7.426 -24.266 1 80.38 146 ASP B O 1
#

Sequence (292 aa):
MAVFTKEISIRWSDLDPNFHLRHSAYYDFGAQHRMELLTELGLTALEMHKQHFGPILFKEECVFKREIHFGDKIFITTKMSKMKEDASRWSITHELIDEEGNLKAKITVDGAWMDTKLRKICNPTPQLAMDVLHAIPKAEDFIIYDMAVFTKEISIRWSDLDPNFHLRHSAYYDFGAQHRMELLTELGLTALEMHKQHFGPILFKEECVFKREIHFGDKIFITTKMSKMKEDASRWSITHELIDEEGNLKAKITVDGAWMDTKLRKICNPTPQLAMDVLHAIPKAEDFIIYD

Radius of gyration: 20.0 Å; Cα contacts (8 Å, |Δi|>4): 578; chains: 2; bounding box: 50×55×44 Å

Organism: Flavobacterium indicum (strain DSM 17447 / CIP 109464 / GPTSA100-9) (NCBI:txid1094466)

InterPro domains:
  IPR029069 HotDog domain superfamily [SSF54637] (2-140)
  IPR050563 4-hydroxybenzoyl-CoA thioesterase [PTHR31793] (4-119)

Secondary structure (DSSP, 8-state):
----EEE----GGGB-TTSBBPHHHHHHHHHHHHHHHHHHTT--HHHHHHTTEEEEEEEEEEEE-S--BTT--EEEEEEEEEEETTSSEEEEEEEEEETTS-EEEEEEEEEEEEETTTTEE-SSPPHHHHHHHHHSPEEEEEEEE-/----EEE----GGGB-TTSBBPHHHHHHHHHHHHHHHHHHTT--HHHHHHHTEEEEEEEEEEEE-S--BTT--EEEEEEEEEEETTSSEEEEEEEEEETT--EEEEEEEEEEEEETTTTEE-SSPPHHHHHHHHHSPEEEEEEEE-

pLDDT: mean 95.46, std 5.62, range [53.16, 98.88]

Nearest PDB structures (foldseek):
  5v10-assembly1_A-2  TM=8.908E-01  e=2.351E-09  Pseudomonas aeruginosa PAO1
  5vpj-assembly2_G  TM=8.470E-01  e=9.551E-09  Actinomadura verrucosospora
  5vpj-assembly1_B  TM=8.547E-01  e=1.279E-08  Actinomadura verrucosospora
  5vpj-assembly3_L  TM=8.627E-01  e=3.257E-08  Actinomadura verrucosospora
  2w3x-assembly1_B  TM=8.386E-01  e=1.403E-07  Micromonospora echinospora